Protein AF-A0A640LL19-F1 (afdb_monomer)

Foldseek 3Di:
DDVPVVVVVVVVVVVVVVVVVVVVVVVVVVVVVVVVVVPPQFAKEWEFEPDVVVPGHTDDIDTSDDPLVLLLQQLFQWEADPNWIWGFPDWDQDPVRYIYTYIYTDDDDDDPPDAAAPAAKEFEWEDDPRDIDTPDIDHDHDSVVCSVVSPDQWDFDDDPNWTFIWGFDGWYQYVVRNYIYTYTHTPRDTD

Radius of gyration: 26.85 Å; Cα contacts (8 Å, |Δi|>4): 324; chains: 1; bounding box: 47×77×70 Å

Nearest PDB structures (foldseek):
  2z8l-assembly1_A  TM=2.049E-01  e=8.936E-02  Staphylococcus aureus
  3r2t-assembly1_B-2  TM=2.721E-01  e=3.607E-01  Staphylococcus aureus subsp. aureus NCTC 8325
  6gn0-assembly1_G  TM=5.770E-01  e=3.844E+00  Pseudomonas aeruginosa
  6gnn-assembly1_C-2  TM=6.126E-01  e=4.340E+00  Pseudomonas aeruginosa PAO1
  1bml-assembly1_C  TM=1.762E-01  e=5.844E-02  Streptococcus dysgalactiae subsp. equisimilis

Mean predicted aligned error: 9.72 Å

Sequence (191 aa):
MDWDLTEKVLRNLAYIVAMVVGIINAKKALNDIKDRKEKKKEEDLEYRLNDETKKYPALWNYTNISNAEIIARMTCEYFIKDKNTYVVTATSVDPDGTAVIYIQKEEFANDPSDPIYSHIGFEVRELSETSSSIINSKDVWNYEEILPSLHSDIIYIQHDGMHMEFTLDSREIDEDRKCYIYYGNFTGESR

pLDDT: mean 90.98, std 10.25, range [48.5, 98.69]

Solvent-accessible surface area (backbone atoms only — not comparable to full-atom values): 10718 Å² total; per-residue (Å²): 131,70,62,66,64,52,51,54,52,51,53,52,50,52,53,52,52,52,51,54,52,51,52,51,53,51,51,48,54,53,47,55,53,48,52,55,63,71,59,58,71,60,40,41,39,33,38,21,39,74,36,76,93,68,68,40,48,74,77,47,76,43,71,72,40,53,72,56,51,53,53,51,57,72,62,25,45,30,40,32,49,93,92,42,38,25,37,50,78,47,72,50,68,48,100,92,62,35,34,37,38,28,29,42,85,50,92,72,90,78,68,88,82,61,81,72,45,93,56,40,24,40,36,34,27,38,65,54,101,86,51,71,45,81,77,44,74,48,77,40,91,54,52,77,82,44,41,67,62,66,75,38,64,60,48,70,46,83,51,98,90,36,33,34,35,31,37,58,74,49,30,30,37,32,60,79,29,34,26,37,38,43,32,24,44,73,74,81,48,72,102

Structure (mmCIF, N/CA/C/O backbone):
data_AF-A0A640LL19-F1
#
_entry.id   AF-A0A640LL19-F1
#
loop_
_atom_site.group_PDB
_atom_site.id
_atom_site.type_symbol
_atom_site.label_atom_id
_atom_site.label_alt_id
_atom_site.label_comp_id
_atom_site.label_asym_id
_atom_site.label_entity_id
_atom_site.label_seq_id
_atom_site.pdbx_PDB_ins_code
_atom_site.Cartn_x
_atom_site.Cartn_y
_atom_site.Cartn_z
_atom_site.occupancy
_atom_site.B_iso_or_equiv
_atom_site.auth_seq_id
_atom_site.auth_comp_id
_atom_site.auth_asym_id
_atom_site.auth_atom_id
_atom_site.pdbx_PDB_model_num
ATOM 1 N N . MET A 1 1 ? 31.875 -59.186 46.365 1.00 58.25 1 MET A N 1
ATOM 2 C CA . MET A 1 1 ? 30.932 -58.148 45.904 1.00 58.25 1 MET A CA 1
ATOM 3 C C . MET A 1 1 ? 31.103 -58.055 44.401 1.00 58.25 1 MET A C 1
ATOM 5 O O . MET A 1 1 ? 32.231 -57.852 43.969 1.00 58.25 1 MET A O 1
ATOM 9 N N . ASP A 1 2 ? 30.054 -58.349 43.636 1.00 68.19 2 ASP A N 1
ATOM 10 C CA . ASP A 1 2 ? 30.129 -58.445 42.175 1.00 68.19 2 ASP A CA 1
ATOM 11 C C . ASP A 1 2 ? 30.039 -57.047 41.544 1.00 68.19 2 ASP A C 1
ATOM 13 O O . ASP A 1 2 ? 28.970 -56.437 41.442 1.00 68.19 2 ASP A O 1
ATOM 17 N N . TRP A 1 3 ? 31.207 -56.498 41.216 1.00 65.94 3 TRP A N 1
ATOM 18 C CA . TRP A 1 3 ? 31.353 -55.152 40.667 1.00 65.94 3 TRP A CA 1
ATOM 19 C C . TRP A 1 3 ? 30.767 -55.022 39.251 1.00 65.94 3 TRP A C 1
ATOM 21 O O . TRP A 1 3 ? 30.285 -53.946 38.903 1.00 65.94 3 TRP A O 1
ATOM 31 N N . ASP A 1 4 ? 30.713 -56.112 38.476 1.00 79.00 4 ASP A N 1
ATOM 32 C CA . ASP A 1 4 ? 30.196 -56.121 37.097 1.00 79.00 4 ASP A CA 1
ATOM 33 C C . ASP A 1 4 ? 28.670 -55.924 37.056 1.00 79.00 4 ASP A C 1
ATOM 35 O O . ASP A 1 4 ? 28.143 -55.129 36.272 1.00 79.00 4 ASP A O 1
ATOM 39 N N . LEU A 1 5 ? 27.943 -56.574 37.971 1.00 77.56 5 LEU A N 1
ATOM 40 C CA . LEU A 1 5 ? 26.497 -56.385 38.104 1.00 77.56 5 LEU A CA 1
ATOM 41 C C . LEU A 1 5 ? 26.148 -54.943 38.504 1.00 77.56 5 LEU A C 1
ATOM 43 O O . LEU A 1 5 ? 25.196 -54.359 37.986 1.00 77.56 5 LEU A O 1
ATOM 47 N N . THR A 1 6 ? 26.950 -54.352 39.391 1.00 78.56 6 THR A N 1
ATOM 48 C CA . THR A 1 6 ? 26.754 -52.975 39.865 1.00 78.56 6 THR A CA 1
ATOM 49 C C . THR A 1 6 ? 26.997 -51.956 38.743 1.00 78.56 6 THR A C 1
ATOM 51 O O . THR A 1 6 ? 26.198 -51.035 38.563 1.00 78.56 6 THR A O 1
ATOM 54 N N . GLU A 1 7 ? 28.040 -52.141 37.928 1.00 84.06 7 GLU A N 1
ATOM 55 C CA . GLU A 1 7 ? 28.335 -51.264 36.787 1.00 84.06 7 GLU A CA 1
ATOM 56 C C . GLU A 1 7 ? 27.260 -51.353 35.689 1.00 84.06 7 GLU A C 1
ATOM 58 O O . GLU A 1 7 ? 26.832 -50.328 35.151 1.00 84.06 7 GLU A O 1
ATOM 63 N N . LYS A 1 8 ? 26.754 -52.558 35.393 1.00 82.25 8 LYS A N 1
ATOM 64 C CA . LYS A 1 8 ? 25.652 -52.765 34.434 1.00 82.25 8 LYS A CA 1
ATOM 65 C C . LYS A 1 8 ? 24.365 -52.063 34.866 1.00 82.25 8 LYS A C 1
ATOM 67 O O . LYS A 1 8 ? 23.710 -51.425 34.040 1.00 82.25 8 LYS A O 1
ATOM 72 N N . VAL A 1 9 ? 24.021 -52.134 36.153 1.00 84.12 9 VAL A N 1
ATOM 73 C CA . VAL A 1 9 ? 22.849 -51.438 36.710 1.00 84.12 9 VAL A CA 1
ATOM 74 C C . VAL A 1 9 ? 23.018 -49.920 36.611 1.00 84.12 9 VAL A C 1
ATOM 76 O O . VAL A 1 9 ? 22.098 -49.235 36.162 1.00 84.12 9 VAL A O 1
ATOM 79 N N . LEU A 1 10 ? 24.198 -49.388 36.945 1.00 86.19 10 LEU A N 1
ATOM 80 C CA . LEU A 1 10 ? 24.488 -47.954 36.842 1.00 86.19 10 LEU A CA 1
ATOM 81 C C . LEU A 1 10 ? 24.449 -47.446 35.393 1.00 86.19 10 LEU A C 1
ATOM 83 O O . LEU A 1 10 ? 23.884 -46.383 35.137 1.00 86.19 10 LEU A O 1
ATOM 87 N N . ARG A 1 11 ? 24.978 -48.213 34.430 1.00 84.75 11 ARG A N 1
ATOM 88 C CA . ARG A 1 11 ? 24.900 -47.879 32.997 1.00 84.75 11 ARG A CA 1
ATOM 89 C C . ARG A 1 11 ? 23.453 -47.840 32.509 1.00 84.75 11 ARG A C 1
ATOM 91 O O . ARG A 1 11 ? 23.067 -46.873 31.858 1.00 84.75 11 ARG A O 1
ATOM 98 N N . ASN A 1 12 ? 22.637 -48.833 32.862 1.00 86.94 12 ASN A N 1
ATOM 99 C CA . ASN A 1 12 ? 21.219 -48.850 32.490 1.00 86.94 12 ASN A CA 1
ATOM 100 C C . ASN A 1 12 ? 20.443 -47.678 33.102 1.00 86.94 12 ASN A C 1
ATOM 102 O O . ASN A 1 12 ? 19.641 -47.051 32.411 1.00 86.94 12 ASN A O 1
ATOM 106 N N . LEU A 1 13 ? 20.711 -47.337 34.366 1.00 86.88 13 LEU A N 1
ATOM 107 C CA . LEU A 1 13 ? 20.125 -46.157 35.003 1.00 86.88 13 LEU A CA 1
ATOM 108 C C . LEU A 1 13 ? 20.519 -44.870 34.268 1.00 86.88 13 LEU A C 1
ATOM 110 O O . LEU A 1 13 ? 19.647 -44.057 33.968 1.00 86.88 13 LEU A O 1
ATOM 114 N N . ALA A 1 14 ? 21.795 -44.706 33.905 1.00 87.56 14 ALA A N 1
ATOM 115 C CA . ALA A 1 14 ? 22.257 -43.549 33.138 1.00 87.56 14 ALA A CA 1
ATOM 116 C C . ALA A 1 14 ? 21.562 -43.435 31.766 1.00 87.56 14 ALA A C 1
ATOM 118 O O . ALA A 1 14 ? 21.154 -42.341 31.376 1.00 87.56 14 ALA A O 1
ATOM 119 N N . TYR A 1 15 ? 21.353 -44.556 31.065 1.00 89.62 15 TYR A N 1
ATOM 120 C CA . TYR A 1 15 ? 20.603 -44.586 29.803 1.00 89.62 15 TYR A CA 1
ATOM 121 C C . TYR A 1 15 ? 19.141 -44.158 29.968 1.00 89.62 15 TYR A C 1
ATOM 123 O O . TYR A 1 15 ? 18.633 -43.378 29.161 1.00 89.62 15 TYR A O 1
ATOM 131 N N . ILE A 1 16 ? 18.466 -44.633 31.019 1.00 89.69 16 ILE A N 1
ATOM 132 C CA . ILE A 1 16 ? 17.076 -44.255 31.311 1.00 89.69 16 ILE A CA 1
ATOM 133 C C . ILE A 1 16 ? 16.988 -42.752 31.596 1.00 89.69 16 ILE A C 1
ATOM 135 O O . ILE A 1 16 ? 16.134 -42.069 31.032 1.00 89.69 16 ILE A O 1
ATOM 139 N N . VAL A 1 17 ? 17.900 -42.219 32.415 1.00 90.94 17 VAL A N 1
ATOM 140 C CA . VAL A 1 17 ? 17.954 -40.783 32.728 1.00 90.94 17 VAL A CA 1
ATOM 141 C C . VAL A 1 17 ? 18.166 -39.951 31.460 1.00 90.94 17 VAL A C 1
ATOM 143 O O . VAL A 1 17 ? 17.437 -38.983 31.241 1.00 90.94 17 VAL A O 1
ATOM 146 N N . ALA A 1 18 ? 19.095 -40.348 30.587 1.00 88.81 18 ALA A N 1
ATOM 147 C CA . ALA A 1 18 ? 19.351 -39.648 29.329 1.00 88.81 18 ALA A CA 1
ATOM 148 C C . ALA A 1 18 ? 18.117 -39.624 28.407 1.00 88.81 18 ALA A C 1
ATOM 150 O O . ALA A 1 18 ? 17.798 -38.580 27.834 1.00 88.81 18 ALA A O 1
ATOM 151 N N . MET A 1 19 ? 17.375 -40.735 28.311 1.00 91.81 19 MET A N 1
ATOM 152 C CA . MET A 1 19 ? 16.122 -40.781 27.547 1.00 91.81 19 MET A CA 1
ATOM 153 C C . MET A 1 19 ? 15.053 -39.849 28.123 1.00 91.81 19 MET A C 1
ATOM 155 O O . MET A 1 19 ? 14.409 -39.118 27.370 1.00 91.81 19 MET A O 1
ATOM 159 N N . VAL A 1 20 ? 14.878 -39.831 29.447 1.00 92.19 20 VAL A N 1
ATOM 160 C CA . VAL A 1 20 ? 13.897 -38.954 30.105 1.00 92.19 20 VAL A CA 1
ATOM 161 C C . VAL A 1 20 ? 14.222 -37.482 29.843 1.00 92.19 20 VAL A C 1
ATOM 163 O O . VAL A 1 20 ? 13.327 -36.718 29.479 1.00 92.19 2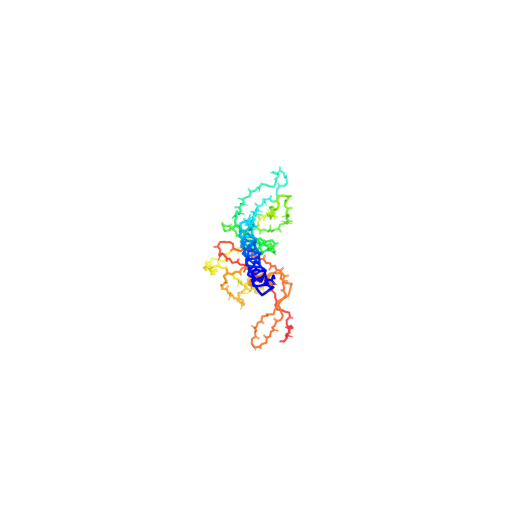0 VAL A O 1
ATOM 166 N N . VAL A 1 21 ? 15.495 -37.088 29.941 1.00 91.81 21 VAL A N 1
ATOM 167 C CA . VAL A 1 21 ? 15.943 -35.722 29.619 1.00 91.81 21 VAL A CA 1
ATOM 168 C C . VAL A 1 21 ? 15.667 -35.379 28.151 1.00 91.81 21 VAL A C 1
ATOM 170 O O . VAL A 1 21 ? 15.141 -34.304 27.862 1.00 91.81 21 VAL A O 1
ATOM 173 N N . GLY A 1 22 ? 15.947 -36.300 27.223 1.00 89.31 22 GLY A N 1
ATOM 174 C CA . GLY A 1 22 ? 15.647 -36.122 25.800 1.00 89.31 22 GLY A CA 1
ATOM 175 C C . GLY A 1 22 ? 14.158 -35.886 25.525 1.00 89.31 22 GLY A C 1
ATOM 176 O O . GLY A 1 22 ? 13.802 -34.962 24.793 1.00 89.31 22 GLY A O 1
ATOM 177 N N . ILE A 1 23 ? 13.279 -36.658 26.171 1.00 91.12 23 ILE A N 1
ATOM 178 C CA . ILE A 1 23 ? 11.820 -36.510 26.049 1.00 91.12 23 ILE A CA 1
ATOM 179 C C . ILE A 1 23 ? 11.348 -35.160 26.604 1.00 91.12 23 ILE A C 1
ATOM 181 O O . ILE A 1 23 ? 10.497 -34.514 25.992 1.00 91.12 23 ILE A O 1
ATOM 185 N N . ILE A 1 24 ? 11.892 -34.714 27.741 1.00 91.94 24 ILE A N 1
ATOM 186 C CA . ILE A 1 24 ? 11.550 -33.414 28.338 1.00 91.94 24 ILE A CA 1
ATOM 187 C C . ILE A 1 24 ? 11.951 -32.272 27.398 1.00 91.94 24 ILE A C 1
ATOM 189 O O . ILE A 1 24 ? 11.136 -31.388 27.131 1.00 91.94 24 ILE A O 1
ATOM 193 N N . ASN A 1 25 ? 13.164 -32.317 26.843 1.00 90.50 25 ASN A N 1
ATOM 194 C CA . ASN A 1 25 ? 13.646 -31.297 25.912 1.00 90.50 25 ASN A CA 1
ATOM 195 C C . ASN A 1 25 ? 12.809 -31.249 24.626 1.00 90.50 25 ASN A C 1
ATOM 197 O O . ASN A 1 25 ? 12.441 -30.166 24.176 1.00 90.50 25 ASN A O 1
ATOM 201 N N . ALA A 1 26 ? 12.443 -32.408 24.070 1.00 89.69 26 ALA A N 1
ATOM 202 C CA . ALA A 1 26 ? 11.581 -32.478 22.892 1.00 89.69 26 ALA A CA 1
ATOM 203 C C . ALA A 1 26 ? 10.171 -31.926 23.169 1.00 89.69 26 ALA A C 1
ATOM 205 O O . ALA A 1 26 ? 9.635 -31.169 22.360 1.00 89.69 26 ALA A O 1
ATOM 206 N N . LYS A 1 27 ? 9.582 -32.246 24.331 1.00 91.12 27 LYS A N 1
ATOM 207 C CA . LYS A 1 27 ? 8.289 -31.684 24.756 1.00 91.12 27 LYS A CA 1
ATOM 208 C C . LYS A 1 27 ? 8.350 -30.170 24.928 1.00 91.12 27 LYS A C 1
ATOM 210 O O . LYS A 1 27 ? 7.429 -29.486 24.496 1.00 91.12 27 LYS A O 1
ATOM 215 N N . LYS A 1 28 ? 9.431 -29.650 25.515 1.00 89.69 28 LYS A N 1
ATOM 216 C CA . LYS A 1 28 ? 9.644 -28.207 25.651 1.00 89.69 28 LYS A CA 1
ATOM 217 C C . LYS A 1 28 ? 9.715 -27.529 24.282 1.00 89.69 28 LYS A C 1
ATOM 219 O O . LYS A 1 28 ? 8.972 -26.588 24.054 1.00 89.69 28 LYS A O 1
ATOM 224 N N . ALA A 1 29 ? 10.507 -28.060 23.350 1.00 88.69 29 ALA A N 1
ATOM 225 C CA . ALA A 1 29 ? 10.602 -27.514 21.996 1.00 88.69 29 ALA A CA 1
ATOM 226 C C . ALA A 1 29 ? 9.256 -27.543 21.246 1.00 88.69 29 ALA A C 1
ATOM 228 O O . ALA A 1 29 ? 8.909 -26.586 20.561 1.00 88.69 29 ALA A O 1
ATOM 229 N N . LEU A 1 30 ? 8.472 -28.616 21.395 1.00 83.25 30 LEU A N 1
ATOM 230 C CA . LEU A 1 30 ? 7.127 -28.714 20.817 1.00 83.25 30 LEU A CA 1
ATOM 231 C C . LEU A 1 30 ? 6.160 -27.682 21.406 1.00 83.25 30 LEU A C 1
ATOM 233 O O . LEU A 1 30 ? 5.381 -27.096 20.656 1.00 83.25 30 LEU A O 1
ATOM 237 N N . ASN A 1 31 ? 6.217 -27.450 22.718 1.00 79.94 31 ASN A N 1
ATOM 238 C CA . ASN A 1 31 ? 5.424 -26.411 23.369 1.00 79.94 31 ASN A CA 1
ATOM 239 C C . ASN A 1 31 ? 5.876 -25.016 22.930 1.00 79.94 31 ASN A C 1
ATOM 241 O O . ASN A 1 31 ? 5.032 -24.227 22.542 1.00 79.94 31 ASN A O 1
ATOM 245 N N . ASP A 1 32 ? 7.181 -24.748 22.849 1.00 77.19 32 ASP A N 1
ATOM 246 C CA . ASP A 1 32 ? 7.705 -23.469 22.354 1.00 77.19 32 ASP A CA 1
ATOM 247 C C . ASP A 1 32 ? 7.269 -23.202 20.896 1.00 77.19 32 ASP A C 1
ATOM 249 O O . ASP A 1 32 ? 6.990 -22.064 20.521 1.00 77.19 32 ASP A O 1
ATOM 253 N N . ILE A 1 33 ? 7.178 -24.241 20.055 1.00 78.44 33 ILE A N 1
ATOM 254 C CA . ILE A 1 33 ? 6.657 -24.138 18.680 1.00 78.44 33 ILE A CA 1
ATOM 255 C C . ILE A 1 33 ? 5.146 -23.873 18.672 1.00 78.44 33 ILE A C 1
ATOM 257 O O . ILE A 1 33 ? 4.681 -23.081 17.851 1.00 78.44 33 ILE A O 1
ATOM 261 N N . LYS A 1 34 ? 4.374 -24.522 19.553 1.00 68.06 34 LYS A N 1
ATOM 262 C CA . LYS A 1 34 ? 2.931 -24.271 19.697 1.00 68.06 34 LYS A CA 1
ATOM 263 C C . LYS A 1 34 ? 2.661 -22.862 20.208 1.00 68.06 34 LYS A C 1
ATOM 265 O O . LYS A 1 34 ? 1.913 -22.146 19.559 1.00 68.06 34 LYS A O 1
ATOM 270 N N . ASP A 1 35 ? 3.361 -22.431 21.251 1.00 63.66 35 ASP A N 1
ATOM 271 C CA . ASP A 1 35 ? 3.274 -21.083 21.807 1.00 63.66 35 ASP A CA 1
ATOM 272 C C . ASP A 1 35 ? 3.648 -20.025 20.765 1.00 63.66 35 ASP A C 1
ATOM 274 O O . ASP A 1 35 ? 3.011 -18.983 20.703 1.00 63.66 35 ASP A O 1
ATOM 278 N N . ARG A 1 36 ? 4.640 -20.277 19.895 1.00 60.66 36 ARG A 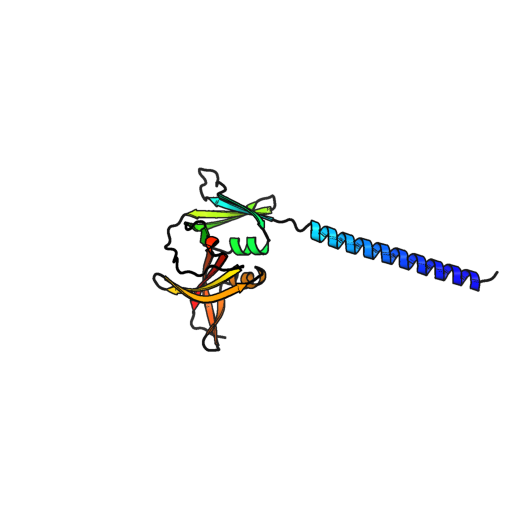N 1
ATOM 279 C CA . ARG A 1 36 ? 4.963 -19.378 18.768 1.00 60.66 36 ARG A CA 1
ATOM 280 C C . ARG A 1 36 ? 3.876 -19.334 17.696 1.00 60.66 36 ARG A C 1
ATOM 282 O O . ARG A 1 36 ? 3.701 -18.291 17.077 1.00 60.66 36 ARG A O 1
ATOM 289 N N . LYS A 1 37 ? 3.177 -20.445 17.448 1.00 57.38 37 LYS A N 1
ATOM 290 C CA . LYS A 1 37 ? 2.051 -20.489 16.502 1.00 57.38 37 LYS A CA 1
ATOM 291 C C . LYS A 1 37 ? 0.796 -19.830 17.078 1.00 57.38 37 LYS A C 1
ATOM 293 O O . LYS A 1 37 ? 0.112 -19.140 16.338 1.00 57.38 37 LYS A O 1
ATOM 298 N N . GLU A 1 38 ? 0.535 -19.994 18.373 1.00 55.41 38 GLU A N 1
ATOM 299 C CA . GLU A 1 38 ? -0.580 -19.355 19.088 1.00 55.41 38 GLU A CA 1
ATOM 300 C C . GLU A 1 38 ? -0.312 -17.868 19.392 1.00 55.41 38 GLU A C 1
ATOM 302 O O . GLU A 1 38 ? -1.247 -17.078 19.436 1.00 55.41 38 GLU A O 1
ATOM 307 N N . LYS A 1 39 ? 0.956 -17.447 19.524 1.00 48.50 39 LYS A N 1
ATOM 308 C CA . LYS A 1 39 ? 1.376 -16.034 19.639 1.00 48.50 39 LYS A CA 1
ATOM 309 C C . LYS A 1 39 ? 1.601 -15.325 18.308 1.00 48.50 39 LYS A C 1
ATOM 311 O O . LYS A 1 39 ? 2.175 -14.234 18.307 1.00 48.50 39 LYS A O 1
ATOM 316 N N . LYS A 1 40 ? 1.161 -15.876 17.175 1.00 48.97 40 LYS A N 1
ATOM 317 C CA . LYS A 1 40 ? 0.997 -15.038 15.986 1.00 48.97 40 LYS A CA 1
ATOM 318 C C . LYS A 1 40 ? -0.209 -14.140 16.275 1.00 48.97 40 LYS A C 1
ATOM 320 O O . LYS A 1 40 ? -1.331 -14.484 15.935 1.00 48.97 40 LYS A O 1
ATOM 325 N N . LYS A 1 41 ? 0.027 -13.073 17.049 1.00 51.44 41 LYS A N 1
ATOM 326 C CA . LYS A 1 41 ? -0.944 -12.019 17.307 1.00 51.44 41 LYS A CA 1
ATOM 327 C C . LYS A 1 41 ? -1.204 -11.418 15.937 1.00 51.44 41 LYS A C 1
ATOM 329 O O . LYS A 1 41 ? -0.342 -10.779 15.349 1.00 51.44 41 LYS A O 1
ATOM 334 N N . GLU A 1 42 ? -2.315 -11.842 15.375 1.00 61.09 42 GLU A N 1
ATOM 335 C CA . GLU A 1 42 ? -2.951 -11.210 14.244 1.00 61.09 42 GLU A CA 1
ATOM 336 C C . GLU A 1 42 ? -3.141 -9.736 14.626 1.00 61.09 42 GLU A C 1
ATOM 338 O O . GLU A 1 42 ? -3.643 -9.434 15.710 1.00 61.09 42 GLU A O 1
ATOM 343 N N . GLU A 1 43 ? -2.548 -8.853 13.826 1.00 77.50 43 GLU A N 1
ATOM 344 C CA . GLU A 1 43 ? -2.461 -7.422 14.117 1.00 77.50 43 GLU A CA 1
ATOM 345 C C . GLU A 1 43 ? -3.696 -6.723 13.545 1.00 77.50 43 GLU A C 1
ATOM 347 O O . GLU A 1 43 ? -4.362 -7.262 12.654 1.00 77.50 43 GLU A O 1
ATOM 352 N N . ASP A 1 44 ? -3.974 -5.521 14.040 1.00 92.81 44 ASP A N 1
ATOM 353 C CA . ASP A 1 44 ? -5.103 -4.709 13.599 1.00 92.81 44 ASP A CA 1
ATOM 354 C C . ASP A 1 44 ? -4.604 -3.486 12.816 1.00 92.81 44 ASP A C 1
ATOM 356 O O . ASP A 1 44 ? -3.588 -2.869 13.160 1.00 92.81 44 ASP A O 1
ATOM 360 N N . LEU A 1 45 ? -5.335 -3.128 11.760 1.00 97.50 45 LEU A N 1
ATOM 361 C CA . LEU A 1 45 ? -5.105 -1.930 10.955 1.00 97.50 45 LEU A CA 1
ATOM 362 C C . LEU A 1 45 ? -6.385 -1.105 10.848 1.00 97.50 45 LEU A C 1
ATOM 364 O O . LEU A 1 45 ? -7.442 -1.620 10.483 1.00 97.50 45 LEU A O 1
ATOM 368 N N . GLU A 1 46 ? -6.273 0.200 11.066 1.00 98.06 46 GLU A N 1
ATOM 369 C CA . GLU A 1 46 ? -7.367 1.146 10.883 1.00 98.06 46 GLU A CA 1
ATOM 370 C C . GLU A 1 46 ? -7.035 2.217 9.854 1.00 98.06 46 GLU A C 1
ATOM 372 O O . GLU A 1 46 ? -5.967 2.823 9.878 1.00 98.06 46 GLU A O 1
ATOM 377 N N . TYR A 1 47 ? -8.005 2.523 9.001 1.00 98.44 47 TYR A N 1
ATOM 378 C CA . TYR A 1 47 ? -8.004 3.740 8.203 1.00 98.44 47 TYR A CA 1
ATOM 379 C C . TYR A 1 47 ? -8.923 4.760 8.871 1.00 98.44 47 TYR A C 1
ATOM 381 O O . TYR A 1 47 ? -10.118 4.503 9.061 1.00 98.44 47 TYR A O 1
ATOM 389 N N . ARG A 1 48 ? -8.381 5.926 9.225 1.00 98.44 48 ARG A N 1
ATOM 390 C CA . ARG A 1 48 ? -9.114 7.020 9.877 1.00 98.44 48 ARG A CA 1
ATOM 391 C C . ARG A 1 48 ? -9.147 8.242 8.969 1.00 98.44 48 ARG A C 1
ATOM 393 O O . ARG A 1 48 ? -8.154 8.583 8.332 1.00 98.44 48 ARG A O 1
ATOM 400 N N . LEU A 1 49 ? -10.282 8.933 8.919 1.00 98.12 49 LEU A N 1
ATOM 401 C CA . LEU A 1 49 ? -10.363 10.209 8.211 1.00 98.12 49 LEU A CA 1
ATOM 402 C C . LEU A 1 49 ? -9.505 11.248 8.942 1.00 98.12 49 LEU A C 1
ATOM 404 O O . LEU A 1 49 ? -9.623 11.395 10.159 1.00 98.12 49 LEU A O 1
ATOM 408 N N . ASN A 1 50 ? -8.698 12.010 8.210 1.00 97.38 50 ASN A N 1
ATOM 409 C CA . ASN A 1 50 ? -7.927 13.125 8.747 1.00 97.38 50 ASN A CA 1
ATOM 410 C C . ASN A 1 50 ? -8.832 14.344 9.020 1.00 97.38 50 ASN A C 1
ATOM 412 O O . ASN A 1 50 ? -8.812 15.341 8.304 1.00 97.38 50 ASN A O 1
ATOM 416 N N . ASP A 1 51 ? -9.688 14.229 10.037 1.00 96.81 51 ASP A N 1
ATOM 417 C CA . ASP A 1 51 ? -10.617 15.269 10.487 1.00 96.81 51 ASP A CA 1
ATOM 418 C C . ASP A 1 51 ? -10.475 15.445 12.006 1.00 96.81 51 ASP A C 1
ATOM 420 O O . ASP A 1 51 ? -11.142 14.774 12.804 1.00 96.81 51 ASP A O 1
ATOM 424 N N . GLU A 1 52 ? -9.585 16.356 12.411 1.00 94.75 52 GLU A N 1
ATOM 425 C CA . GLU A 1 52 ? -9.322 16.662 13.823 1.00 94.75 52 GLU A CA 1
ATOM 426 C C . GLU A 1 52 ? -10.597 17.128 14.547 1.00 94.75 52 GLU A C 1
ATOM 428 O O . GLU A 1 52 ? -10.838 16.761 15.700 1.00 94.75 52 GLU A O 1
ATOM 433 N N . THR A 1 53 ? -11.482 17.857 13.855 1.00 96.81 53 THR A N 1
ATOM 434 C CA . THR A 1 53 ? -12.725 18.386 14.443 1.00 96.81 53 THR A CA 1
ATOM 435 C C . THR A 1 53 ? -13.697 17.280 14.850 1.00 96.81 53 THR A C 1
ATOM 437 O O . THR A 1 53 ? -14.450 17.429 15.815 1.00 96.81 53 THR A O 1
ATOM 440 N N . LYS A 1 54 ? -13.643 16.139 14.153 1.00 95.69 54 LYS A N 1
ATOM 441 C CA . LYS A 1 54 ? -14.439 14.939 14.438 1.00 95.69 54 LYS A CA 1
ATOM 442 C C . LYS A 1 54 ? -13.648 13.844 15.145 1.00 95.69 54 LYS A C 1
ATOM 444 O O . LYS A 1 54 ? -14.156 12.732 15.271 1.00 95.69 54 LYS A O 1
ATOM 449 N N . LYS A 1 55 ? -12.454 14.164 15.654 1.00 96.00 55 LYS A N 1
ATOM 450 C CA . LYS A 1 55 ? -11.570 13.234 16.372 1.00 96.00 55 LYS A CA 1
ATOM 451 C C . LYS A 1 55 ? -11.162 12.024 15.529 1.00 96.00 55 LYS A C 1
ATOM 453 O O . LYS A 1 55 ? -11.176 10.905 16.033 1.00 96.00 55 LYS A O 1
ATOM 458 N N . TYR A 1 56 ? -10.803 12.261 14.270 1.00 96.62 56 TYR A N 1
ATOM 459 C CA . TYR A 1 56 ? -10.254 11.249 13.365 1.00 96.62 56 TYR A CA 1
ATOM 460 C C . TYR A 1 56 ? -11.130 9.986 13.264 1.00 96.62 56 TYR A C 1
ATOM 462 O O . TYR A 1 56 ? -10.719 8.911 13.706 1.00 96.62 56 TYR A O 1
ATOM 470 N N . PRO A 1 57 ? -12.367 10.090 12.745 1.00 97.38 57 PRO A N 1
ATOM 471 C CA . PRO A 1 57 ? -13.291 8.964 12.750 1.00 97.38 57 PRO A CA 1
ATOM 472 C C . PRO A 1 57 ? -12.732 7.786 11.942 1.00 97.38 57 PRO A C 1
ATOM 474 O O . PRO A 1 57 ? -12.276 7.961 10.809 1.00 97.38 57 PRO A O 1
ATOM 477 N N . ALA A 1 58 ? -12.796 6.585 12.521 1.00 96.56 58 ALA A N 1
ATOM 478 C CA . ALA A 1 58 ? -12.453 5.350 11.827 1.00 96.56 58 ALA A CA 1
ATOM 479 C C . ALA A 1 58 ? -13.442 5.085 10.687 1.00 96.56 58 ALA A C 1
ATOM 481 O O . ALA A 1 58 ? -14.659 5.147 10.875 1.00 96.56 58 ALA A O 1
ATOM 482 N N . LEU A 1 59 ? -12.899 4.812 9.505 1.00 97.19 59 LEU A N 1
ATOM 483 C CA . LEU A 1 59 ? -13.655 4.490 8.298 1.00 97.19 59 LEU A CA 1
ATOM 484 C C . LEU A 1 59 ? -13.660 2.984 8.057 1.00 97.19 59 LEU A C 1
ATOM 486 O O . LEU A 1 59 ? -14.715 2.399 7.820 1.00 97.19 59 LEU A O 1
ATOM 490 N N . TRP A 1 60 ? -12.486 2.359 8.168 1.00 97.62 60 TRP A N 1
ATOM 491 C CA . TRP A 1 60 ? -12.311 0.925 7.967 1.00 97.62 60 TRP A CA 1
ATOM 492 C C . TRP A 1 60 ? -11.371 0.344 9.013 1.00 97.62 60 TRP A C 1
ATOM 494 O O . TRP A 1 60 ? -10.393 0.980 9.402 1.00 97.62 60 TRP A O 1
ATOM 504 N N . ASN A 1 61 ? -11.679 -0.876 9.437 1.00 95.88 61 ASN A N 1
ATOM 505 C CA . ASN A 1 61 ? -10.886 -1.664 10.365 1.00 95.88 61 ASN A CA 1
ATOM 506 C C . ASN A 1 61 ? -10.661 -3.046 9.733 1.00 95.88 61 ASN A C 1
ATOM 508 O O . ASN A 1 61 ? -11.599 -3.651 9.204 1.00 95.88 61 ASN A O 1
ATOM 512 N N . TYR A 1 62 ? -9.411 -3.496 9.754 1.00 96.06 62 TYR A N 1
ATOM 513 C CA . TYR A 1 62 ? -8.967 -4.783 9.245 1.00 96.06 62 TYR A CA 1
ATOM 514 C C . TYR A 1 62 ? -8.370 -5.549 10.416 1.00 96.06 62 TYR A C 1
ATOM 516 O O . TYR A 1 62 ? -7.308 -5.185 10.921 1.00 96.06 62 TYR A O 1
ATOM 524 N N . THR A 1 63 ? -9.062 -6.604 10.830 1.00 92.19 63 THR A N 1
ATOM 525 C CA . THR A 1 63 ? -8.557 -7.559 11.813 1.00 92.19 63 THR A CA 1
ATOM 526 C C . THR A 1 63 ? -7.912 -8.738 11.101 1.00 92.19 63 THR A C 1
ATOM 528 O O . THR A 1 63 ? -8.238 -9.047 9.951 1.00 92.19 63 THR A O 1
ATOM 531 N N . ASN A 1 64 ? -7.011 -9.429 11.793 1.00 87.69 64 ASN A N 1
ATOM 532 C CA . ASN A 1 64 ? -6.360 -10.636 11.282 1.00 87.69 64 ASN A CA 1
ATOM 533 C C . ASN A 1 64 ? -5.533 -10.408 10.013 1.00 87.69 64 ASN A C 1
ATOM 535 O O . ASN A 1 64 ? -5.395 -11.293 9.165 1.00 87.69 64 ASN A O 1
ATOM 539 N N . ILE A 1 65 ? -4.951 -9.216 9.910 1.00 93.38 65 ILE A N 1
ATOM 540 C CA . ILE A 1 65 ? -4.093 -8.817 8.805 1.00 93.38 65 ILE A CA 1
ATOM 541 C C . ILE A 1 65 ? -2.631 -9.164 9.120 1.00 93.38 65 ILE A C 1
ATOM 543 O O . ILE A 1 65 ? -2.186 -9.175 10.272 1.00 93.38 65 ILE A O 1
ATOM 547 N N . SER A 1 66 ? -1.859 -9.507 8.088 1.00 93.88 66 SER A N 1
ATOM 548 C CA . SER A 1 66 ? -0.442 -9.817 8.277 1.00 93.88 66 SER A CA 1
ATOM 549 C C . SER A 1 66 ? 0.381 -8.540 8.476 1.00 93.88 66 SER A C 1
ATOM 551 O O . SER A 1 66 ? 0.123 -7.524 7.836 1.00 93.88 66 SER A O 1
ATOM 553 N N . ASN A 1 67 ? 1.441 -8.609 9.288 1.00 94.69 67 ASN A N 1
ATOM 554 C CA . ASN A 1 67 ? 2.391 -7.496 9.429 1.00 94.69 67 ASN A CA 1
ATOM 555 C C . ASN A 1 67 ? 2.980 -7.044 8.082 1.00 94.69 67 ASN A C 1
ATOM 557 O O . ASN A 1 67 ? 3.201 -5.857 7.866 1.00 94.69 67 ASN A O 1
ATOM 561 N N . ALA A 1 68 ? 3.209 -7.981 7.161 1.00 96.31 68 ALA A N 1
ATOM 562 C CA . ALA A 1 68 ? 3.720 -7.670 5.833 1.00 96.31 68 ALA A CA 1
ATOM 563 C C . ALA A 1 68 ? 2.720 -6.833 5.013 1.00 96.31 68 ALA A C 1
ATOM 565 O O . ALA A 1 68 ? 3.116 -5.882 4.344 1.00 96.31 68 ALA A O 1
ATOM 566 N N . GLU A 1 69 ? 1.423 -7.129 5.117 1.00 97.25 69 GLU A N 1
ATOM 567 C CA . GLU A 1 69 ? 0.372 -6.334 4.479 1.00 97.25 69 GLU A CA 1
ATOM 568 C C . GLU A 1 69 ? 0.219 -4.951 5.121 1.00 97.25 69 GLU A C 1
ATOM 570 O O . GLU A 1 69 ? 0.119 -3.960 4.400 1.00 97.25 69 GLU A O 1
ATOM 575 N N . ILE A 1 70 ? 0.248 -4.866 6.459 1.00 97.69 70 ILE A N 1
ATOM 576 C CA . ILE A 1 70 ? 0.224 -3.585 7.183 1.00 97.69 70 ILE A CA 1
ATOM 577 C C . ILE A 1 70 ? 1.340 -2.679 6.667 1.00 97.69 70 ILE A C 1
ATOM 579 O O . ILE A 1 70 ? 1.086 -1.546 6.265 1.00 97.69 70 ILE A O 1
ATOM 583 N N . ILE A 1 71 ? 2.568 -3.196 6.631 1.00 97.44 71 ILE A N 1
ATOM 584 C CA . ILE A 1 71 ? 3.740 -2.449 6.178 1.00 97.44 71 ILE A CA 1
ATOM 585 C C . ILE A 1 71 ? 3.586 -2.029 4.707 1.00 97.44 71 ILE A C 1
ATOM 587 O O . ILE A 1 71 ? 3.859 -0.875 4.372 1.00 97.44 71 ILE A O 1
ATOM 591 N N . ALA A 1 72 ? 3.096 -2.920 3.836 1.00 98.25 72 ALA A N 1
ATOM 592 C CA . ALA A 1 72 ? 2.852 -2.593 2.432 1.00 98.25 72 ALA A CA 1
ATOM 593 C C . ALA A 1 72 ? 1.848 -1.437 2.288 1.00 98.25 72 ALA A C 1
ATOM 595 O O . ALA A 1 72 ? 2.088 -0.501 1.528 1.00 98.25 72 ALA A O 1
ATOM 596 N N . ARG A 1 73 ? 0.757 -1.458 3.064 1.00 98.31 73 ARG A N 1
ATOM 597 C CA . ARG A 1 73 ? -0.263 -0.396 3.076 1.00 98.31 73 ARG A CA 1
ATOM 598 C C . ARG A 1 73 ? 0.271 0.920 3.636 1.00 98.31 73 ARG A C 1
ATOM 600 O O . ARG A 1 73 ? 0.015 1.961 3.047 1.00 98.31 73 ARG A O 1
ATOM 607 N N . MET A 1 74 ? 1.042 0.883 4.724 1.00 98.19 74 MET A N 1
ATOM 608 C CA . MET A 1 74 ? 1.663 2.076 5.322 1.00 98.19 74 MET A CA 1
ATOM 609 C C . MET A 1 74 ? 2.710 2.733 4.414 1.00 98.19 74 MET A C 1
ATOM 611 O O . MET A 1 74 ? 3.033 3.900 4.610 1.00 98.19 74 MET A O 1
ATOM 615 N N . THR A 1 75 ? 3.250 1.991 3.446 1.00 97.69 75 THR A N 1
ATOM 616 C CA . THR A 1 75 ? 4.222 2.507 2.471 1.00 97.69 75 THR A CA 1
ATOM 617 C C . THR A 1 75 ? 3.552 3.266 1.325 1.00 97.69 75 THR A C 1
ATOM 619 O O . THR A 1 75 ? 4.237 3.968 0.594 1.00 97.69 75 THR A O 1
ATOM 622 N N . CYS A 1 76 ? 2.236 3.126 1.147 1.00 98.50 76 CYS A N 1
ATOM 623 C CA . CYS A 1 76 ? 1.521 3.751 0.040 1.00 98.50 76 CYS A CA 1
ATOM 624 C C . CYS A 1 76 ? 1.102 5.186 0.364 1.00 98.50 76 CYS A C 1
ATOM 626 O O . CYS A 1 76 ? 0.568 5.459 1.437 1.00 98.50 76 CYS A O 1
ATOM 628 N N . GLU A 1 77 ? 1.291 6.090 -0.593 1.00 98.19 77 GLU A N 1
ATOM 629 C CA . GLU A 1 77 ? 0.842 7.479 -0.526 1.00 98.19 77 GLU A CA 1
ATOM 630 C C . GLU A 1 77 ? -0.631 7.625 -0.939 1.00 98.19 77 GLU A C 1
ATOM 632 O O . GLU A 1 77 ? -1.310 8.541 -0.472 1.00 98.19 77 GLU A O 1
ATOM 637 N N . TYR A 1 78 ? -1.149 6.699 -1.751 1.00 97.75 78 TYR A N 1
ATOM 638 C CA . TYR A 1 78 ? -2.546 6.672 -2.184 1.00 97.75 78 TYR A CA 1
ATOM 639 C C . TYR A 1 78 ? -3.259 5.368 -1.820 1.00 97.75 78 TYR A C 1
ATOM 641 O O . TYR A 1 78 ? -2.670 4.286 -1.747 1.00 97.75 78 TYR A O 1
ATOM 649 N N . PHE A 1 79 ? -4.564 5.482 -1.599 1.00 97.69 79 PHE A N 1
ATOM 650 C CA . PHE A 1 79 ? -5.460 4.378 -1.289 1.00 97.69 79 PHE A CA 1
ATOM 651 C C . PHE A 1 79 ? -6.760 4.528 -2.074 1.00 97.69 79 PHE A C 1
ATOM 653 O O . PHE A 1 79 ? -7.422 5.562 -1.976 1.00 97.69 79 PHE A O 1
ATOM 660 N N . ILE A 1 80 ? -7.144 3.493 -2.820 1.00 96.38 80 ILE A N 1
ATOM 661 C CA . ILE A 1 80 ? -8.420 3.436 -3.535 1.00 96.38 80 ILE A CA 1
ATOM 662 C C . ILE A 1 80 ? -9.309 2.379 -2.896 1.00 96.38 80 ILE A C 1
ATOM 664 O O . ILE A 1 80 ? -8.896 1.235 -2.687 1.00 96.38 80 ILE A O 1
ATOM 668 N N . LYS A 1 81 ? -10.548 2.780 -2.605 1.00 95.69 81 LYS A N 1
ATOM 669 C CA . LYS A 1 81 ? -11.605 1.896 -2.118 1.00 95.69 81 LYS A CA 1
ATOM 670 C C . LYS A 1 81 ? -12.982 2.419 -2.490 1.00 95.69 81 LYS A C 1
ATOM 672 O O . LYS A 1 81 ? -13.260 3.617 -2.374 1.00 95.69 81 LYS A O 1
ATOM 677 N N . ASP A 1 82 ? -13.866 1.517 -2.905 1.00 93.38 82 ASP A N 1
ATOM 678 C CA . ASP A 1 82 ? -15.228 1.833 -3.335 1.00 93.38 82 ASP A CA 1
ATOM 679 C C . ASP A 1 82 ? -15.247 2.943 -4.408 1.00 93.38 82 ASP A C 1
ATOM 681 O O . ASP A 1 82 ? -16.112 3.825 -4.404 1.00 93.38 82 ASP A O 1
ATOM 685 N N . LYS A 1 83 ? -14.267 2.919 -5.323 1.00 91.31 83 LYS A N 1
ATOM 686 C CA . LYS A 1 83 ? -14.007 3.901 -6.390 1.00 91.31 83 LYS A CA 1
ATOM 687 C C . LYS A 1 83 ? -13.649 5.308 -5.914 1.00 91.31 83 LYS A C 1
ATOM 689 O O . LYS A 1 83 ? -13.639 6.233 -6.724 1.00 91.31 83 LYS A O 1
ATOM 694 N N . ASN A 1 84 ? -13.397 5.492 -4.623 1.00 93.12 84 ASN A N 1
ATOM 695 C CA . ASN A 1 84 ? -12.922 6.753 -4.074 1.00 93.12 84 ASN A CA 1
ATOM 696 C C . ASN A 1 84 ? -11.415 6.675 -3.879 1.00 93.12 84 ASN A C 1
ATOM 698 O O . ASN A 1 84 ? -10.913 5.679 -3.361 1.00 93.12 84 ASN A O 1
ATOM 702 N N . THR A 1 85 ? -10.729 7.752 -4.240 1.00 95.44 85 THR A N 1
ATOM 703 C CA . THR A 1 85 ? -9.296 7.890 -4.013 1.00 95.44 85 THR A CA 1
ATOM 704 C C . THR A 1 85 ? -9.052 8.709 -2.756 1.00 95.44 85 THR A C 1
ATOM 706 O O . THR A 1 85 ? -9.761 9.674 -2.447 1.00 95.44 85 THR A O 1
ATOM 709 N N . TYR A 1 86 ? -8.042 8.302 -2.007 1.00 97.44 86 TYR A N 1
ATOM 710 C CA . TYR A 1 86 ? -7.614 8.954 -0.791 1.00 97.44 86 TYR A CA 1
ATOM 711 C C . TYR A 1 86 ? -6.103 9.127 -0.811 1.00 97.44 86 TYR A C 1
ATOM 713 O O . TYR A 1 86 ? -5.379 8.221 -1.216 1.00 97.44 86 TYR A O 1
ATOM 721 N N . VAL A 1 87 ? -5.636 10.271 -0.324 1.00 98.00 87 VAL A N 1
ATOM 722 C CA . VAL A 1 87 ? -4.224 10.494 -0.019 1.00 98.00 87 VAL A CA 1
ATOM 723 C C . VAL A 1 87 ? -3.962 10.128 1.438 1.00 98.00 87 VAL A C 1
ATOM 725 O O . VAL A 1 87 ? -4.742 10.481 2.331 1.00 98.00 87 VAL A O 1
ATOM 728 N N . VAL A 1 88 ? -2.871 9.415 1.688 1.00 98.44 88 VAL A N 1
ATOM 729 C CA . VAL A 1 88 ? -2.375 9.125 3.031 1.00 98.44 88 VAL A CA 1
ATOM 730 C C . VAL A 1 88 ? -1.677 10.369 3.567 1.00 98.44 88 VAL A C 1
ATOM 732 O O . VAL A 1 88 ? -0.692 10.847 3.015 1.00 98.44 88 VAL A O 1
ATOM 735 N N . THR A 1 89 ? -2.196 10.913 4.664 1.00 98.31 89 THR A N 1
ATOM 736 C CA . THR A 1 89 ? -1.670 12.138 5.281 1.00 98.31 89 THR A CA 1
ATOM 737 C C . THR A 1 89 ? -0.708 11.846 6.426 1.00 98.31 89 THR A C 1
ATOM 739 O O . THR A 1 89 ? 0.143 12.674 6.741 1.00 98.31 89 THR A O 1
ATOM 742 N N . ALA A 1 90 ? -0.869 10.700 7.091 1.00 98.19 90 ALA A N 1
ATOM 743 C CA . ALA A 1 90 ? 0.006 10.248 8.166 1.00 98.19 90 ALA A CA 1
ATOM 744 C C . ALA A 1 90 ? -0.198 8.756 8.452 1.00 98.19 90 ALA A C 1
ATOM 746 O O . ALA A 1 90 ? -1.255 8.194 8.171 1.00 98.19 90 ALA A O 1
ATOM 747 N N . THR A 1 91 ? 0.779 8.145 9.117 1.00 98.31 91 THR A N 1
ATOM 748 C CA . THR A 1 91 ? 0.669 6.793 9.677 1.00 98.31 91 THR A CA 1
ATOM 749 C C . THR A 1 91 ? 1.120 6.790 11.137 1.00 98.31 91 THR A C 1
ATOM 751 O O . THR A 1 91 ? 2.088 7.474 11.475 1.00 98.31 91 THR A O 1
ATOM 754 N N . SER A 1 92 ? 0.477 6.008 12.001 1.00 97.69 92 SER A N 1
ATOM 755 C CA . SER A 1 92 ? 0.895 5.805 13.394 1.00 97.69 92 SER A CA 1
ATOM 756 C C . SER A 1 92 ? 0.728 4.353 13.838 1.00 97.69 92 SER A C 1
ATOM 758 O O . SER A 1 92 ? 0.100 3.549 13.157 1.00 97.69 92 SER A O 1
ATOM 760 N N . VAL A 1 93 ? 1.295 4.028 14.998 1.00 96.75 93 VAL A N 1
ATOM 761 C CA . VAL A 1 93 ? 1.031 2.782 15.726 1.00 96.75 93 VAL A CA 1
ATOM 762 C C . VAL A 1 93 ? 0.537 3.182 17.112 1.00 96.75 93 VAL A C 1
ATOM 764 O O . VAL A 1 93 ? 1.250 3.879 17.841 1.00 96.75 93 VAL A O 1
ATOM 767 N N . ASP A 1 94 ? -0.691 2.798 17.449 1.00 93.62 94 ASP A N 1
ATOM 768 C CA . ASP A 1 94 ? -1.309 3.086 18.743 1.00 93.62 94 ASP A CA 1
ATOM 769 C C . ASP A 1 94 ? -0.654 2.229 19.857 1.00 93.62 94 ASP A C 1
ATOM 771 O O . ASP A 1 94 ? -0.018 1.208 19.577 1.00 93.62 94 ASP A O 1
ATOM 775 N N . PRO A 1 95 ? -0.767 2.608 21.148 1.00 91.94 95 PRO A N 1
ATOM 776 C CA . PRO A 1 95 ? -0.087 1.905 22.246 1.00 91.94 95 PRO A CA 1
ATOM 777 C C . PRO A 1 95 ? -0.431 0.415 22.407 1.00 91.94 95 PRO A C 1
ATOM 779 O O . PRO A 1 95 ? 0.317 -0.314 23.059 1.00 91.94 95 PRO A O 1
ATOM 782 N N . ASP A 1 96 ? -1.559 -0.038 21.859 1.00 89.44 96 ASP A N 1
ATOM 783 C CA . ASP A 1 96 ? -1.986 -1.443 21.858 1.00 89.44 96 ASP A CA 1
ATOM 784 C C . ASP A 1 96 ? -1.413 -2.271 20.688 1.00 89.44 96 ASP A C 1
ATOM 786 O O . ASP A 1 96 ? -1.567 -3.502 20.665 1.00 89.44 96 ASP A O 1
ATOM 790 N N . GLY A 1 97 ? -0.687 -1.612 19.779 1.00 89.94 97 GLY A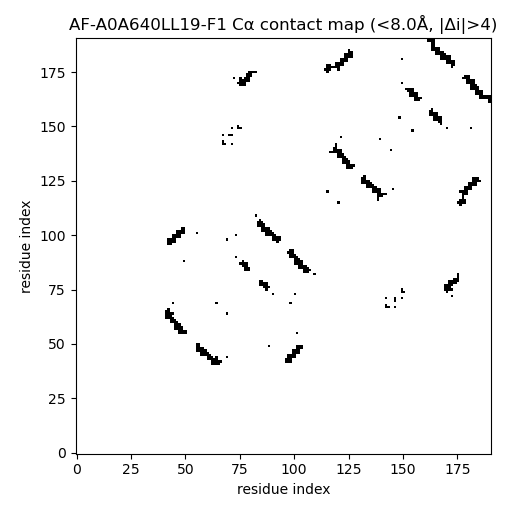 N 1
ATOM 791 C CA . GLY A 1 97 ? -0.069 -2.184 18.586 1.00 89.94 97 GLY A CA 1
ATOM 792 C C . GLY A 1 97 ? -0.857 -1.955 17.296 1.00 89.94 97 GLY A C 1
ATOM 793 O O . GLY A 1 97 ? -0.350 -2.310 16.238 1.00 89.94 97 GLY A O 1
ATOM 794 N N . THR A 1 98 ? -2.049 -1.352 17.354 1.00 94.75 98 THR A N 1
ATOM 795 C CA . THR A 1 98 ? -2.879 -1.108 16.165 1.00 94.75 98 THR A CA 1
ATOM 796 C C . THR A 1 98 ? -2.187 -0.133 15.218 1.00 94.75 98 THR A C 1
ATOM 798 O O . THR A 1 98 ? -1.855 0.991 15.605 1.00 94.75 98 THR A O 1
ATOM 801 N N . ALA A 1 99 ? -1.980 -0.534 13.967 1.00 98.06 99 ALA A N 1
ATOM 802 C CA . ALA A 1 99 ? -1.510 0.376 12.932 1.00 98.06 99 ALA A CA 1
ATOM 803 C C . ALA A 1 99 ? -2.662 1.284 12.483 1.00 98.06 99 ALA A C 1
ATOM 805 O O . ALA A 1 99 ? -3.793 0.836 12.310 1.00 98.06 99 ALA A O 1
ATOM 806 N N . VAL A 1 100 ? -2.386 2.568 12.273 1.00 98.38 100 VAL A N 1
ATOM 807 C CA . VAL A 1 100 ? -3.389 3.556 11.866 1.00 98.38 100 VAL A CA 1
ATOM 808 C C . VAL A 1 100 ? -2.873 4.336 10.665 1.00 98.38 100 VAL A C 1
ATOM 810 O O . VAL A 1 100 ? -1.780 4.898 10.707 1.00 98.38 100 VAL A O 1
ATOM 813 N N . ILE A 1 101 ? -3.670 4.398 9.602 1.00 98.69 101 ILE A N 1
ATOM 814 C CA . ILE A 1 101 ? -3.416 5.187 8.396 1.00 98.69 101 ILE A CA 1
ATOM 815 C C . ILE A 1 101 ? -4.453 6.309 8.349 1.00 98.69 101 ILE A C 1
ATOM 817 O O . ILE A 1 101 ? -5.658 6.070 8.254 1.00 98.69 101 ILE A O 1
ATOM 821 N N . TYR A 1 102 ? -3.988 7.551 8.438 1.00 98.62 102 TYR A N 1
ATOM 822 C CA . TYR A 1 102 ? -4.830 8.735 8.321 1.00 98.62 102 TYR A CA 1
ATOM 823 C C . TYR A 1 102 ? -4.923 9.139 6.863 1.00 98.62 102 TYR A C 1
ATOM 825 O O . TYR A 1 102 ? -3.901 9.248 6.184 1.00 98.62 102 TYR A O 1
ATOM 833 N N . ILE A 1 103 ? -6.142 9.377 6.396 1.00 98.50 103 ILE A N 1
ATOM 834 C CA . ILE A 1 103 ? -6.400 9.646 4.988 1.00 98.50 103 ILE A CA 1
ATOM 835 C C . ILE A 1 103 ? -7.295 10.859 4.777 1.00 98.50 103 ILE A C 1
ATOM 837 O O . ILE A 1 103 ? -8.152 11.184 5.600 1.00 98.50 103 ILE A O 1
ATOM 841 N N . GLN A 1 104 ? -7.149 11.485 3.620 1.00 97.88 104 GLN A N 1
ATOM 842 C CA . GLN A 1 104 ? -8.018 12.548 3.143 1.00 97.88 104 GLN A CA 1
ATOM 843 C C . GLN A 1 104 ? -8.543 12.184 1.757 1.00 97.88 104 GLN A C 1
ATOM 845 O O . GLN A 1 104 ? -7.809 11.651 0.933 1.00 97.88 104 GLN A O 1
ATOM 850 N N . LYS A 1 105 ? -9.831 12.438 1.510 1.00 96.19 105 LYS A N 1
ATOM 851 C CA . LYS A 1 105 ? -10.438 12.165 0.205 1.00 96.19 105 LYS A CA 1
ATOM 852 C C . LYS A 1 105 ? -9.886 13.131 -0.842 1.00 96.19 105 LYS A C 1
ATOM 854 O O . LYS A 1 105 ? -9.868 14.334 -0.593 1.00 96.19 105 LYS A O 1
ATOM 859 N N . GLU A 1 106 ? -9.534 12.592 -1.999 1.00 93.00 106 GLU A N 1
ATOM 860 C CA . GLU A 1 106 ? -9.128 13.332 -3.192 1.00 93.00 106 GLU A CA 1
ATOM 861 C C . GLU A 1 106 ? -9.932 12.848 -4.406 1.00 93.00 106 GLU A C 1
ATOM 863 O O . GLU A 1 106 ? -10.547 11.776 -4.383 1.00 93.00 106 GLU A O 1
ATOM 868 N N . GLU A 1 107 ? -9.967 13.652 -5.467 1.00 81.75 107 GLU A N 1
ATOM 869 C CA . GLU A 1 107 ? -10.655 13.298 -6.711 1.00 81.75 107 GLU A CA 1
ATOM 870 C C . GLU A 1 107 ? -9.645 13.056 -7.831 1.00 81.75 107 GLU A C 1
ATOM 872 O O . GLU A 1 107 ? -9.062 13.988 -8.382 1.00 81.75 107 GLU A O 1
ATOM 877 N N . PHE A 1 108 ? -9.489 11.785 -8.196 1.00 79.62 108 PHE A N 1
ATOM 878 C CA . PHE A 1 108 ? -8.716 11.353 -9.353 1.00 79.62 108 PHE A CA 1
ATOM 879 C C . PHE A 1 108 ? -9.592 10.520 -10.291 1.00 79.62 108 PHE A C 1
ATOM 881 O O . PHE A 1 108 ? -10.592 9.922 -9.881 1.00 79.62 108 PHE A O 1
ATOM 888 N N . ALA A 1 109 ? -9.239 10.510 -11.575 1.00 74.88 109 ALA A N 1
ATOM 889 C CA . ALA A 1 109 ? -9.902 9.657 -12.549 1.00 74.88 109 ALA A CA 1
ATOM 890 C C . ALA A 1 109 ? -9.364 8.225 -12.425 1.00 74.88 109 ALA A C 1
ATOM 892 O O . ALA A 1 109 ? -8.170 8.004 -12.595 1.00 74.88 109 ALA A O 1
ATOM 893 N N . ASN A 1 110 ? -10.257 7.268 -12.1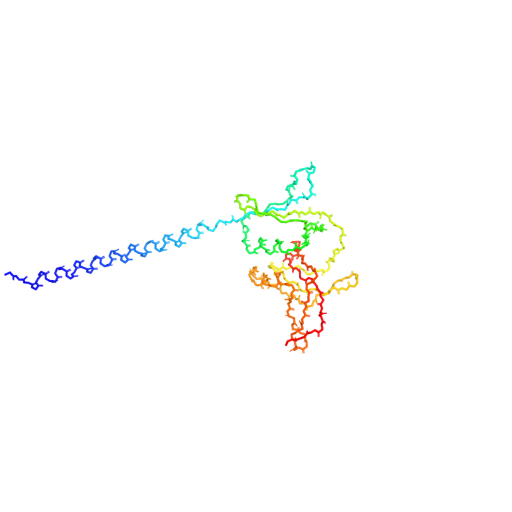77 1.00 74.38 110 ASN A N 1
ATOM 894 C CA . ASN A 1 110 ? -9.936 5.842 -12.221 1.00 74.38 110 ASN A CA 1
ATOM 895 C C . ASN A 1 110 ? -10.218 5.297 -13.626 1.00 74.38 110 ASN A C 1
ATOM 897 O O . ASN A 1 110 ? -11.283 5.583 -14.188 1.00 74.38 110 ASN A O 1
ATOM 901 N N . ASP A 1 111 ? -9.304 4.500 -14.181 1.00 79.94 111 ASP A N 1
ATOM 902 C CA . ASP A 1 111 ? -9.517 3.831 -15.464 1.00 79.94 111 ASP A CA 1
ATOM 903 C C . ASP A 1 111 ? -10.283 2.511 -15.245 1.00 79.94 111 ASP A C 1
ATOM 905 O O . ASP A 1 111 ? -9.748 1.563 -14.671 1.00 79.94 111 ASP A O 1
ATOM 909 N N . PRO A 1 112 ? -11.546 2.393 -15.698 1.00 77.62 112 PRO A N 1
ATOM 910 C CA . PRO A 1 112 ? -12.325 1.171 -15.516 1.00 77.62 112 PRO A CA 1
ATOM 911 C C . PRO A 1 112 ? -11.807 -0.019 -16.339 1.00 77.62 112 PRO A C 1
ATOM 913 O O . PRO A 1 112 ? -12.330 -1.123 -16.180 1.00 77.62 112 PRO A O 1
ATOM 916 N N . SER A 1 113 ? -10.853 0.192 -17.252 1.00 84.31 113 SER A N 1
ATOM 917 C CA . SER A 1 113 ? -10.210 -0.870 -18.030 1.00 84.31 113 SER A CA 1
ATOM 918 C C . SER A 1 113 ? -9.026 -1.524 -17.314 1.00 84.31 113 SER A C 1
ATOM 920 O O . SER A 1 113 ? -8.511 -2.531 -17.805 1.00 84.31 113 SER A O 1
ATOM 922 N N . ASP A 1 114 ? -8.637 -1.001 -16.147 1.00 88.56 114 ASP A N 1
ATOM 923 C CA . ASP A 1 114 ? -7.536 -1.547 -15.367 1.00 88.56 114 ASP A CA 1
ATOM 924 C C . ASP A 1 114 ? -7.797 -2.998 -14.916 1.00 88.56 114 ASP A C 1
ATOM 926 O O . ASP A 1 114 ? -8.924 -3.367 -14.559 1.00 88.56 114 ASP A O 1
ATOM 930 N N . PRO A 1 115 ? -6.758 -3.855 -14.919 1.00 89.81 1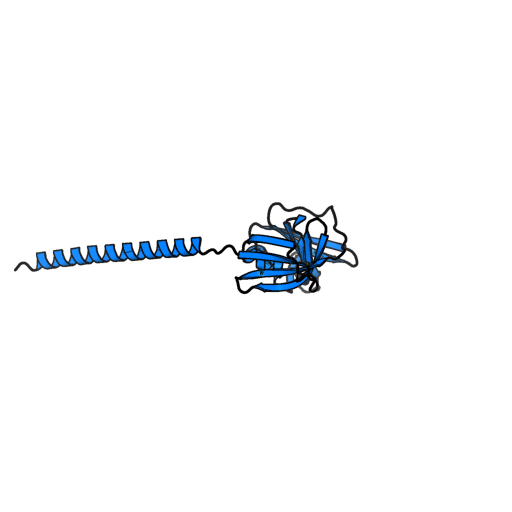15 PRO A N 1
ATOM 931 C CA . PRO A 1 115 ? -6.910 -5.266 -14.603 1.00 89.81 115 PRO A CA 1
ATOM 932 C C . PRO A 1 115 ? -7.230 -5.483 -13.121 1.00 89.81 115 PRO A C 1
ATOM 934 O O . PRO A 1 115 ? -6.690 -4.817 -12.236 1.00 89.81 115 PRO A O 1
ATOM 937 N N . ILE A 1 116 ? -8.081 -6.479 -12.863 1.00 93.69 116 ILE A N 1
ATOM 938 C CA . ILE A 1 116 ? -8.413 -6.971 -11.521 1.00 93.69 116 ILE A CA 1
ATOM 939 C C . ILE A 1 116 ? -7.633 -8.262 -11.275 1.00 93.69 116 ILE A C 1
ATOM 941 O O . ILE A 1 116 ? -7.680 -9.181 -12.097 1.00 93.69 116 ILE A O 1
ATOM 945 N N . TYR A 1 117 ? -6.961 -8.354 -10.129 1.00 95.25 117 TYR A N 1
ATOM 946 C CA . TYR A 1 117 ? -6.092 -9.483 -9.802 1.00 95.25 117 TYR A CA 1
ATOM 947 C C . TYR A 1 117 ? -6.797 -10.551 -8.964 1.00 95.25 117 TYR A C 1
ATOM 949 O O . TYR A 1 117 ? -7.785 -10.306 -8.261 1.00 95.25 117 TYR A O 1
ATOM 957 N N . SER A 1 118 ? -6.288 -11.781 -9.057 1.00 91.81 118 SER A N 1
ATOM 958 C CA . SER A 1 118 ? -6.838 -12.915 -8.317 1.00 91.81 118 SER A CA 1
ATOM 959 C C . SER A 1 118 ? -6.297 -12.976 -6.886 1.00 91.81 118 SER A C 1
ATOM 961 O O . SER A 1 118 ? -7.088 -13.191 -5.955 1.00 91.81 118 SER A O 1
ATOM 963 N N . HIS A 1 119 ? -4.997 -12.699 -6.716 1.00 94.56 119 HIS A N 1
ATOM 964 C CA . HIS A 1 119 ? -4.303 -12.620 -5.432 1.00 94.56 119 HIS A CA 1
ATOM 965 C C . HIS A 1 119 ? -3.835 -11.187 -5.153 1.00 94.56 119 HIS A C 1
ATOM 967 O O . HIS A 1 119 ? -4.685 -10.309 -4.997 1.00 94.56 119 HIS A O 1
ATOM 973 N N . ILE A 1 120 ? -2.524 -10.963 -5.037 1.00 97.50 120 ILE A N 1
ATOM 974 C CA . ILE A 1 120 ? -1.925 -9.654 -4.788 1.00 97.50 120 ILE A CA 1
ATOM 975 C C . ILE A 1 120 ? -1.332 -9.174 -6.111 1.00 97.50 120 ILE A C 1
ATOM 977 O O . ILE A 1 120 ? -0.269 -9.631 -6.537 1.00 97.50 120 ILE A O 1
ATOM 981 N N . GLY A 1 121 ? -2.021 -8.239 -6.756 1.00 98.25 121 GLY A N 1
ATOM 982 C CA . GLY A 1 121 ? -1.492 -7.534 -7.912 1.00 98.25 121 GLY A CA 1
ATOM 983 C C . GLY A 1 121 ? -0.333 -6.630 -7.511 1.00 98.25 121 GLY A C 1
ATOM 984 O O . GLY A 1 121 ? -0.372 -5.966 -6.473 1.00 98.25 121 GLY A O 1
ATOM 985 N N . PHE A 1 122 ? 0.699 -6.592 -8.343 1.00 98.06 122 PHE A N 1
ATOM 986 C CA . PHE A 1 122 ? 1.756 -5.599 -8.259 1.00 98.06 122 PHE A CA 1
ATOM 987 C C . PHE A 1 122 ? 2.081 -5.071 -9.646 1.00 98.06 122 PHE A C 1
ATOM 989 O O . PHE A 1 122 ? 2.501 -5.826 -10.526 1.00 98.06 122 PHE A O 1
ATOM 996 N N . GLU A 1 123 ? 1.905 -3.771 -9.814 1.00 98.06 123 GLU A N 1
ATOM 997 C CA . GLU A 1 123 ? 2.154 -3.053 -11.053 1.00 98.06 123 GLU A CA 1
ATOM 998 C C . GLU A 1 123 ? 3.291 -2.057 -10.867 1.00 98.06 123 GLU A C 1
ATOM 1000 O O . GLU A 1 123 ? 3.410 -1.395 -9.838 1.00 98.06 123 GLU A O 1
ATOM 1005 N N . VAL A 1 124 ? 4.105 -1.918 -11.905 1.00 97.75 124 VAL A N 1
ATOM 1006 C CA . VAL A 1 124 ? 5.016 -0.790 -12.059 1.00 97.75 124 VAL A CA 1
ATOM 1007 C C . VAL A 1 124 ? 4.521 0.027 -13.237 1.00 97.75 124 VAL A C 1
ATOM 1009 O O . VAL A 1 124 ? 4.407 -0.495 -14.354 1.00 97.75 124 VAL A O 1
ATOM 1012 N N . ARG A 1 125 ? 4.197 1.292 -12.977 1.00 96.75 125 ARG A N 1
ATOM 1013 C CA . ARG A 1 125 ? 3.607 2.194 -13.961 1.00 96.75 125 ARG A CA 1
ATOM 1014 C C . ARG A 1 125 ? 4.506 3.395 -14.205 1.00 96.75 125 ARG A C 1
ATOM 1016 O O . ARG A 1 125 ? 4.911 4.076 -13.266 1.00 96.75 125 ARG A O 1
ATOM 1023 N N . GLU A 1 126 ? 4.786 3.661 -15.474 1.00 96.31 126 GLU A N 1
ATOM 1024 C CA . GLU A 1 126 ? 5.455 4.891 -15.888 1.00 96.31 126 GLU A CA 1
ATOM 1025 C C . GLU A 1 126 ? 4.431 6.015 -15.990 1.00 96.31 126 GLU A C 1
ATOM 1027 O O . GLU A 1 126 ? 3.360 5.843 -16.587 1.00 96.31 126 GLU A O 1
ATOM 1032 N N . LEU A 1 127 ? 4.755 7.154 -15.385 1.00 93.81 127 LEU A N 1
ATOM 1033 C CA . LEU A 1 127 ? 3.927 8.346 -15.445 1.00 9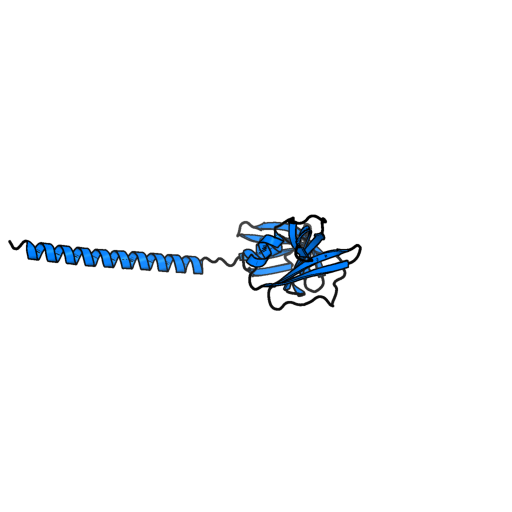3.81 127 LEU A CA 1
ATOM 1034 C C . LEU A 1 127 ? 4.104 9.069 -16.783 1.00 93.81 127 LEU A C 1
ATOM 1036 O O . LEU A 1 127 ? 5.167 9.101 -17.392 1.00 93.81 127 LEU A O 1
ATOM 1040 N N . SER A 1 128 ? 3.028 9.699 -17.226 1.00 88.06 128 SER A N 1
ATOM 1041 C CA . SER A 1 128 ? 3.001 10.645 -18.340 1.00 88.06 128 SER A CA 1
ATOM 1042 C C . SER A 1 128 ? 2.251 11.901 -17.895 1.00 88.06 128 SER A C 1
ATOM 1044 O O . SER A 1 128 ? 1.658 11.910 -16.819 1.00 88.06 128 SER A O 1
ATOM 1046 N N . GLU A 1 129 ? 2.224 12.956 -18.715 1.00 80.62 129 GLU A N 1
ATOM 1047 C CA . GLU A 1 129 ? 1.647 14.257 -18.322 1.00 80.62 129 GLU A CA 1
ATOM 1048 C C . GLU A 1 129 ? 0.224 14.181 -17.739 1.00 80.62 129 GLU A C 1
ATOM 1050 O O . GLU A 1 129 ? -0.140 15.001 -16.901 1.00 80.62 129 GLU A O 1
ATOM 1055 N N . THR A 1 130 ? -0.595 13.226 -18.192 1.00 80.19 130 THR A N 1
ATOM 1056 C CA . THR A 1 130 ? -2.009 13.115 -17.780 1.00 80.19 130 THR A CA 1
ATOM 1057 C C . THR A 1 130 ? -2.473 11.686 -17.502 1.00 80.19 130 THR A C 1
ATOM 1059 O O . THR A 1 130 ? -3.651 11.467 -17.233 1.00 80.19 130 THR A O 1
ATOM 1062 N N . SER A 1 131 ? -1.580 10.700 -17.591 1.00 86.81 131 SER A N 1
ATOM 1063 C CA . SER A 1 131 ? -1.936 9.285 -17.458 1.00 86.81 131 SER A CA 1
ATOM 1064 C C . SER A 1 131 ? -0.748 8.458 -16.982 1.00 86.81 131 SER A C 1
ATOM 1066 O O . SER A 1 131 ? 0.349 8.984 -16.797 1.00 86.81 131 SER A O 1
ATOM 1068 N N . SER A 1 132 ? -0.936 7.155 -16.833 1.00 92.25 132 SER A N 1
ATOM 1069 C CA . SER A 1 132 ? 0.158 6.225 -16.584 1.00 92.25 132 SER A CA 1
ATOM 1070 C C . SER A 1 132 ? 0.036 5.005 -17.490 1.00 92.25 132 SER A C 1
ATOM 1072 O O . SER A 1 132 ? -1.048 4.696 -17.986 1.00 92.25 132 SER A O 1
ATOM 1074 N N . SER A 1 133 ? 1.152 4.322 -17.729 1.00 92.81 133 SER A N 1
ATOM 1075 C CA . SER A 1 133 ? 1.184 3.094 -18.523 1.00 92.81 133 SER A CA 1
ATOM 1076 C C . SER A 1 133 ? 1.848 1.963 -17.749 1.00 92.81 133 SER A C 1
ATOM 1078 O O . SER A 1 133 ? 2.847 2.172 -17.062 1.00 92.81 133 SER A O 1
ATOM 1080 N N . ILE A 1 134 ? 1.283 0.757 -17.836 1.00 95.06 134 ILE A N 1
ATOM 1081 C CA . ILE A 1 134 ? 1.839 -0.428 -17.176 1.00 95.06 134 ILE A CA 1
ATOM 1082 C C . ILE A 1 134 ? 3.102 -0.859 -17.924 1.00 95.06 134 ILE A C 1
ATOM 1084 O O . ILE A 1 134 ? 3.033 -1.301 -19.070 1.00 95.06 134 ILE A O 1
ATOM 1088 N N . ILE A 1 135 ? 4.246 -0.778 -17.247 1.00 94.50 135 ILE A N 1
ATOM 1089 C CA . ILE A 1 135 ? 5.538 -1.257 -17.753 1.00 94.50 135 ILE A CA 1
ATOM 1090 C C . ILE A 1 135 ? 5.768 -2.709 -17.338 1.00 94.50 135 ILE A C 1
ATOM 1092 O O . ILE A 1 135 ? 6.327 -3.507 -18.089 1.00 94.50 135 ILE A O 1
ATOM 1096 N N . ASN A 1 136 ? 5.333 -3.065 -16.129 1.00 94.25 136 ASN A N 1
ATOM 1097 C CA . ASN A 1 136 ? 5.442 -4.413 -15.591 1.00 94.25 136 ASN A CA 1
ATOM 1098 C C . ASN A 1 136 ? 4.240 -4.708 -14.688 1.00 94.25 136 ASN A C 1
ATOM 1100 O O . ASN A 1 136 ? 3.763 -3.824 -13.979 1.00 94.25 136 ASN A O 1
ATOM 1104 N N . SER A 1 137 ? 3.759 -5.947 -14.707 1.00 95.62 137 SER A N 1
ATOM 1105 C CA . SER A 1 137 ? 2.729 -6.428 -13.790 1.00 95.62 137 SER A CA 1
ATOM 1106 C C . SER A 1 137 ? 2.986 -7.883 -13.406 1.00 95.62 137 SER A C 1
ATOM 1108 O O . SER A 1 137 ? 3.476 -8.682 -14.209 1.00 95.62 137 SER A O 1
ATOM 1110 N N . LYS A 1 138 ? 2.651 -8.235 -12.164 1.00 95.31 138 LYS A N 1
ATOM 1111 C CA . LYS A 1 138 ? 2.684 -9.611 -11.659 1.00 95.31 138 LYS A CA 1
ATOM 1112 C C . LYS A 1 138 ? 1.567 -9.844 -10.641 1.00 95.31 138 LYS A C 1
ATOM 1114 O O . LYS A 1 138 ? 1.192 -8.929 -9.917 1.00 95.31 138 LYS A O 1
ATOM 1119 N N . ASP A 1 139 ? 1.076 -11.079 -10.578 1.00 96.62 139 ASP A N 1
ATOM 1120 C CA . ASP A 1 139 ? 0.192 -11.566 -9.510 1.00 96.62 139 ASP A CA 1
ATOM 1121 C C . ASP A 1 139 ? 1.049 -12.422 -8.560 1.00 96.62 139 ASP A C 1
ATOM 1123 O O . ASP A 1 139 ? 1.710 -13.365 -9.009 1.00 96.62 139 ASP A O 1
ATOM 1127 N N . VAL A 1 140 ? 1.114 -12.057 -7.277 1.00 96.62 140 VAL A N 1
ATOM 1128 C CA . VAL A 1 140 ? 1.946 -12.729 -6.263 1.00 96.62 140 VAL A CA 1
ATOM 1129 C C . VAL A 1 140 ? 1.102 -13.304 -5.133 1.00 96.62 140 VAL A C 1
ATOM 1131 O O . VAL A 1 140 ? -0.032 -12.893 -4.890 1.00 96.62 140 VAL A O 1
ATOM 1134 N N . TRP A 1 141 ? 1.678 -14.261 -4.408 1.00 95.88 141 TRP A N 1
ATOM 1135 C CA . TRP A 1 141 ? 0.983 -14.948 -3.318 1.00 95.88 141 TRP A CA 1
ATOM 1136 C C . TRP A 1 141 ? 1.265 -14.341 -1.948 1.00 95.88 141 TRP A C 1
ATOM 1138 O O . TRP A 1 141 ? 0.467 -14.529 -1.032 1.00 95.88 141 TRP A O 1
ATOM 1148 N N . ASN A 1 142 ? 2.393 -13.643 -1.795 1.00 95.19 142 ASN A N 1
ATOM 1149 C CA . ASN A 1 142 ? 2.854 -13.143 -0.504 1.00 95.19 142 ASN A CA 1
ATOM 1150 C C . ASN A 1 142 ? 3.362 -11.701 -0.615 1.00 95.19 142 ASN A C 1
ATOM 1152 O O . ASN A 1 142 ? 4.051 -11.342 -1.572 1.00 95.19 142 ASN A O 1
ATOM 1156 N N . TYR A 1 143 ? 3.075 -10.890 0.404 1.00 96.19 143 TYR A N 1
ATOM 1157 C CA . TYR A 1 143 ? 3.495 -9.487 0.478 1.00 96.19 143 TYR A CA 1
ATOM 1158 C C . TYR A 1 143 ? 5.021 -9.329 0.488 1.00 96.19 143 TYR A C 1
ATOM 1160 O O . TYR A 1 143 ? 5.559 -8.368 -0.058 1.00 96.19 143 TYR A O 1
ATOM 1168 N N . GLU A 1 144 ? 5.744 -10.301 1.043 1.00 96.25 144 GLU A N 1
ATOM 1169 C CA . GLU A 1 144 ? 7.206 -10.327 1.092 1.00 96.25 144 GLU A CA 1
ATOM 1170 C C . GLU A 1 144 ? 7.859 -10.255 -0.301 1.00 96.25 144 GLU A C 1
ATOM 1172 O O . GLU A 1 144 ? 8.998 -9.807 -0.418 1.00 96.25 144 GLU A O 1
ATOM 1177 N N . GLU A 1 145 ? 7.146 -10.642 -1.365 1.00 96.81 145 GLU A N 1
ATOM 1178 C CA . GLU A 1 145 ? 7.632 -10.592 -2.751 1.00 96.81 145 GLU A CA 1
ATOM 1179 C C . GLU A 1 145 ? 7.579 -9.189 -3.381 1.00 96.81 145 GLU A C 1
ATOM 1181 O O . GLU A 1 145 ? 8.177 -8.963 -4.441 1.00 96.81 145 GLU A O 1
ATOM 1186 N N . ILE A 1 146 ? 6.833 -8.260 -2.776 1.00 97.12 146 ILE A N 1
ATOM 1187 C CA . ILE A 1 146 ? 6.635 -6.890 -3.284 1.00 97.12 146 ILE A CA 1
ATOM 1188 C C . ILE A 1 146 ? 7.155 -5.833 -2.313 1.00 97.12 146 ILE A C 1
ATOM 1190 O O . ILE A 1 146 ? 7.546 -4.753 -2.748 1.00 97.12 146 ILE A O 1
ATOM 1194 N N . LEU A 1 147 ? 7.238 -6.154 -1.019 1.00 97.62 147 LEU A N 1
ATOM 1195 C CA . LEU A 1 147 ? 7.708 -5.245 0.025 1.00 97.62 147 LEU A CA 1
ATOM 1196 C C . LEU A 1 147 ? 9.073 -4.601 -0.267 1.00 97.62 147 LEU A C 1
ATOM 1198 O O . LEU A 1 147 ? 9.178 -3.387 -0.098 1.00 97.62 147 LEU A O 1
ATOM 1202 N N . PRO A 1 148 ? 10.110 -5.333 -0.732 1.00 97.69 148 PRO A N 1
ATOM 1203 C CA . PRO A 1 148 ? 11.386 -4.704 -1.065 1.00 97.69 148 PRO A CA 1
ATOM 1204 C C . PRO A 1 148 ? 11.248 -3.636 -2.152 1.00 97.69 148 PRO A C 1
ATOM 1206 O O . PRO A 1 148 ? 11.861 -2.578 -2.044 1.00 97.69 148 PRO A O 1
ATOM 1209 N N . SER A 1 149 ? 10.425 -3.888 -3.174 1.00 97.31 149 SER A N 1
ATOM 1210 C CA . SER A 1 149 ? 10.154 -2.917 -4.237 1.00 97.31 149 SER A CA 1
ATOM 1211 C C . SER A 1 149 ? 9.370 -1.725 -3.703 1.00 97.31 149 SER A C 1
ATOM 1213 O O . SER A 1 149 ? 9.784 -0.596 -3.930 1.00 97.31 149 SER A O 1
ATOM 1215 N N . LEU A 1 150 ? 8.300 -1.961 -2.935 1.00 97.88 150 LEU A N 1
ATOM 1216 C CA . LEU A 1 150 ? 7.497 -0.893 -2.340 1.00 97.88 150 LEU A CA 1
ATOM 1217 C C . LEU A 1 150 ? 8.330 0.025 -1.443 1.00 97.88 150 LEU A C 1
ATOM 1219 O O . LEU A 1 150 ? 8.160 1.229 -1.522 1.00 97.88 150 LEU A O 1
ATOM 1223 N N . HIS A 1 151 ? 9.274 -0.498 -0.661 1.00 97.69 151 HIS A N 1
ATOM 1224 C CA . HIS A 1 151 ? 10.140 0.322 0.196 1.00 97.69 151 HIS A CA 1
ATOM 1225 C C . HIS A 1 151 ? 11.322 0.990 -0.510 1.00 97.69 151 HIS A C 1
ATOM 1227 O O . HIS A 1 151 ? 12.043 1.762 0.119 1.00 97.69 151 HIS A O 1
ATOM 1233 N N . SER A 1 152 ? 11.565 0.678 -1.780 1.00 98.12 152 SER A N 1
ATOM 1234 C CA . SER A 1 152 ? 12.707 1.228 -2.505 1.00 98.12 152 SER A CA 1
ATOM 1235 C C . SER A 1 152 ? 12.342 2.541 -3.188 1.00 98.12 152 SER A C 1
ATOM 1237 O O . SER A 1 152 ? 11.297 2.648 -3.829 1.00 98.12 152 SER A O 1
ATOM 1239 N N . ASP A 1 153 ? 13.236 3.523 -3.114 1.00 98.25 153 ASP A N 1
ATOM 1240 C CA . ASP A 1 153 ? 13.119 4.773 -3.883 1.00 98.25 153 ASP A CA 1
ATOM 1241 C C . ASP A 1 153 ? 13.567 4.589 -5.344 1.00 98.25 153 ASP A C 1
ATOM 1243 O O . ASP A 1 153 ? 13.246 5.395 -6.213 1.00 98.25 153 ASP A O 1
ATOM 1247 N N . ILE A 1 154 ? 14.316 3.514 -5.614 1.00 97.88 154 ILE A N 1
ATOM 1248 C CA . ILE A 1 154 ? 14.810 3.137 -6.938 1.00 97.88 154 ILE A CA 1
ATOM 1249 C C . ILE A 1 154 ? 14.674 1.624 -7.109 1.00 97.88 154 ILE A C 1
ATOM 1251 O O . ILE A 1 154 ? 15.144 0.854 -6.267 1.00 97.88 154 ILE A O 1
ATOM 1255 N N . ILE A 1 155 ? 14.098 1.192 -8.227 1.00 97.31 155 ILE A N 1
ATOM 1256 C CA . ILE A 1 155 ? 14.074 -0.208 -8.663 1.00 97.31 155 ILE A CA 1
ATOM 1257 C C . ILE A 1 155 ? 14.708 -0.345 -10.049 1.00 97.31 155 ILE A C 1
ATOM 1259 O O . ILE A 1 155 ? 14.847 0.628 -10.784 1.00 97.31 155 ILE A O 1
ATOM 1263 N N . TYR A 1 156 ? 15.105 -1.565 -10.410 1.00 96.00 156 TYR A N 1
ATOM 1264 C CA . 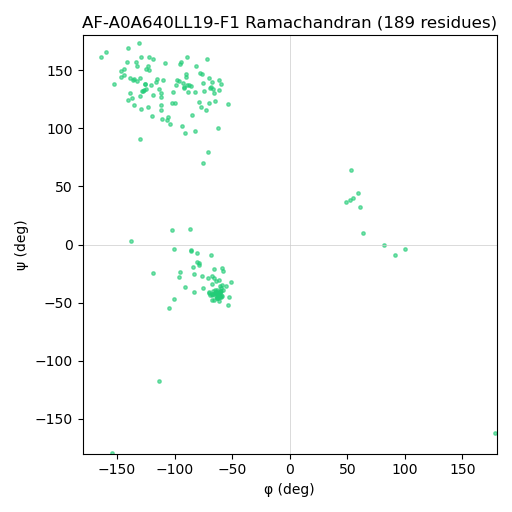TYR A 1 156 ? 15.622 -1.861 -11.744 1.00 96.00 156 TYR A CA 1
ATOM 1265 C C . TYR A 1 156 ? 14.636 -2.744 -12.495 1.00 96.00 156 TYR A C 1
ATOM 1267 O O . TYR A 1 156 ? 14.246 -3.806 -12.004 1.00 96.00 156 TYR A O 1
ATOM 1275 N N . ILE A 1 157 ? 14.252 -2.310 -13.692 1.00 94.00 157 ILE A N 1
ATOM 1276 C CA . ILE A 1 157 ? 13.291 -3.004 -14.547 1.00 94.00 157 ILE A CA 1
ATOM 1277 C C . ILE A 1 157 ? 14.026 -3.496 -15.785 1.00 94.00 157 ILE A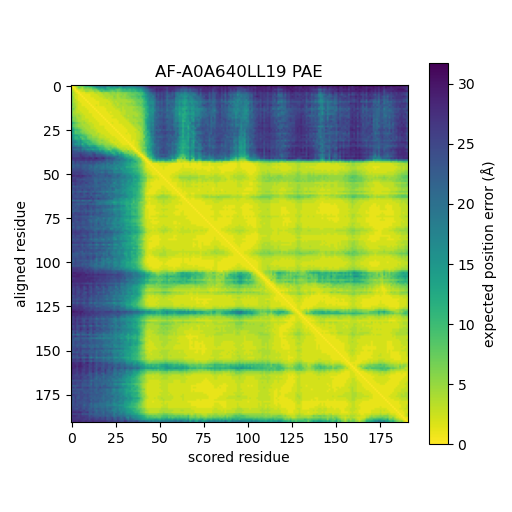 C 1
ATOM 1279 O O . ILE A 1 157 ? 14.802 -2.765 -16.400 1.00 94.00 157 ILE A O 1
ATOM 1283 N N . GLN A 1 158 ? 13.784 -4.751 -16.154 1.00 91.12 158 GLN A N 1
ATOM 1284 C CA . GLN A 1 158 ? 14.341 -5.295 -17.380 1.00 91.12 158 GLN A CA 1
ATOM 1285 C C . GLN A 1 158 ? 13.655 -4.657 -18.596 1.00 91.12 158 GLN A C 1
ATOM 1287 O O . GLN A 1 158 ? 12.442 -4.777 -18.758 1.00 91.12 158 GLN A O 1
ATOM 1292 N N . HIS A 1 159 ? 14.439 -4.017 -19.458 1.00 83.44 159 HIS A N 1
ATOM 1293 C CA . HIS A 1 159 ? 13.995 -3.395 -20.702 1.00 83.44 159 HIS A CA 1
ATOM 1294 C C . HIS A 1 159 ? 15.051 -3.659 -21.782 1.00 83.44 159 HIS A C 1
ATOM 1296 O O . HIS A 1 159 ? 16.234 -3.407 -21.564 1.00 83.44 159 HIS A O 1
ATOM 1302 N N . ASP A 1 160 ? 14.651 -4.256 -22.908 1.00 84.94 160 ASP A N 1
ATOM 1303 C CA . ASP A 1 160 ? 15.543 -4.618 -24.025 1.00 84.94 160 ASP A CA 1
ATOM 1304 C C . ASP A 1 160 ? 16.829 -5.372 -23.623 1.00 84.94 160 ASP A C 1
ATOM 1306 O O . ASP A 1 160 ? 17.901 -5.209 -24.203 1.00 84.94 160 ASP A O 1
ATOM 1310 N N . GLY A 1 161 ? 16.722 -6.243 -22.614 1.00 86.06 161 GLY A N 1
ATOM 1311 C CA . GLY A 1 161 ? 17.837 -7.060 -22.124 1.00 86.06 161 GLY A CA 1
ATOM 1312 C C . GLY A 1 161 ? 18.790 -6.351 -21.154 1.00 86.06 161 GLY A C 1
ATOM 1313 O O . GLY A 1 161 ? 19.711 -6.998 -20.661 1.00 86.06 161 GLY A O 1
ATOM 1314 N N . MET A 1 162 ? 18.549 -5.078 -20.832 1.00 90.50 162 MET A N 1
ATOM 1315 C CA . MET A 1 162 ? 19.285 -4.304 -19.825 1.00 90.50 162 MET A CA 1
ATOM 1316 C C . MET A 1 162 ? 18.421 -4.056 -18.587 1.00 90.50 162 MET A C 1
ATOM 1318 O O . MET A 1 162 ? 17.193 -4.089 -18.660 1.00 90.50 162 MET A O 1
ATOM 1322 N N . HIS A 1 163 ? 19.056 -3.813 -17.440 1.00 94.62 163 HIS A N 1
ATOM 1323 C CA . HIS A 1 163 ? 18.354 -3.381 -16.233 1.00 94.62 163 HIS A CA 1
ATOM 1324 C C . HIS A 1 163 ? 18.370 -1.861 -16.173 1.00 94.62 163 HIS A C 1
ATOM 1326 O O . HIS A 1 163 ? 19.384 -1.268 -15.816 1.00 94.62 163 HIS A O 1
ATOM 1332 N N . MET A 1 164 ? 17.248 -1.245 -16.525 1.00 96.25 164 MET A N 1
ATOM 1333 C CA . MET A 1 164 ? 17.092 0.204 -16.519 1.00 96.25 164 MET A CA 1
ATOM 1334 C C . MET A 1 164 ? 16.649 0.678 -15.138 1.00 96.25 164 MET A C 1
ATOM 1336 O O . MET A 1 164 ? 15.797 0.054 -14.499 1.00 96.25 164 MET A O 1
ATOM 1340 N N . GLU A 1 165 ? 17.244 1.768 -14.676 1.00 97.44 165 GLU A N 1
ATOM 1341 C CA . GLU A 1 165 ? 16.924 2.394 -13.403 1.00 97.44 165 GLU A CA 1
ATOM 1342 C C . GLU A 1 165 ? 15.592 3.148 -13.479 1.00 97.44 165 GLU A C 1
ATOM 1344 O O . GLU A 1 165 ? 15.343 3.923 -14.406 1.00 97.44 165 GLU A O 1
ATOM 1349 N N . PHE A 1 166 ? 14.739 2.914 -12.485 1.00 97.62 166 PHE A N 1
ATOM 1350 C CA . PHE A 1 166 ? 13.404 3.479 -12.386 1.00 97.62 166 PHE A CA 1
ATOM 1351 C C . PHE A 1 166 ? 13.218 4.105 -11.003 1.00 97.62 166 PHE A C 1
ATOM 1353 O O . PHE A 1 166 ? 13.292 3.413 -9.984 1.00 97.62 166 PHE A O 1
ATOM 1360 N N . THR A 1 167 ? 13.016 5.420 -10.968 1.00 97.94 167 THR A N 1
ATOM 1361 C CA . THR A 1 167 ? 12.864 6.191 -9.727 1.00 97.94 167 THR A CA 1
ATOM 1362 C C . THR A 1 167 ? 11.407 6.322 -9.343 1.00 97.94 167 THR A C 1
ATOM 1364 O O . THR A 1 167 ? 10.568 6.608 -10.198 1.00 97.94 167 THR A O 1
ATOM 1367 N N . LEU A 1 168 ? 11.141 6.178 -8.050 1.00 98.38 168 LEU A N 1
ATOM 1368 C CA . LEU A 1 168 ? 9.838 6.389 -7.447 1.00 98.38 168 LEU A CA 1
ATOM 1369 C C . LEU A 1 168 ? 9.319 7.815 -7.666 1.00 98.38 168 LEU A C 1
ATOM 1371 O O . LEU A 1 168 ? 10.038 8.787 -7.441 1.00 98.38 168 LEU A O 1
ATOM 1375 N N . ASP A 1 169 ? 8.032 7.910 -7.977 1.00 97.81 169 ASP A N 1
ATOM 1376 C CA . ASP A 1 169 ? 7.214 9.098 -7.738 1.00 97.81 169 ASP A CA 1
ATOM 1377 C C . ASP A 1 169 ? 6.281 8.889 -6.533 1.00 97.81 169 ASP A C 1
ATOM 1379 O O . ASP A 1 169 ? 6.325 9.639 -5.560 1.00 97.81 169 ASP A O 1
ATOM 1383 N N . SER A 1 170 ? 5.479 7.823 -6.573 1.00 97.38 170 SER A N 1
ATOM 1384 C CA . SER A 1 170 ? 4.481 7.505 -5.551 1.00 97.38 170 SER A CA 1
ATOM 1385 C C . SER A 1 170 ? 4.077 6.030 -5.596 1.00 97.38 170 SER A C 1
ATOM 1387 O O . SER A 1 170 ? 4.375 5.305 -6.548 1.00 97.38 170 SER A O 1
ATOM 1389 N N . ARG A 1 171 ? 3.402 5.555 -4.551 1.00 98.38 171 ARG A N 1
ATOM 1390 C CA . ARG A 1 171 ? 2.795 4.230 -4.465 1.00 98.38 171 ARG A CA 1
ATOM 1391 C C . ARG A 1 171 ? 1.315 4.327 -4.124 1.00 98.38 171 ARG A C 1
ATOM 1393 O O . ARG A 1 171 ? 0.860 5.222 -3.412 1.00 98.38 171 ARG A O 1
ATOM 1400 N N . GLU A 1 172 ? 0.572 3.340 -4.590 1.00 97.75 172 GLU A N 1
ATOM 1401 C CA . GLU A 1 172 ? -0.865 3.233 -4.373 1.00 97.75 172 GLU A CA 1
ATOM 1402 C C . GLU A 1 172 ? -1.242 1.807 -3.994 1.00 97.75 172 GLU A C 1
ATOM 1404 O O . GLU A 1 172 ? -0.703 0.844 -4.542 1.00 97.75 172 GLU A O 1
ATOM 1409 N N . ILE A 1 173 ? -2.199 1.671 -3.081 1.00 97.88 173 ILE A N 1
ATOM 1410 C CA . ILE A 1 173 ? -2.970 0.443 -2.917 1.00 97.88 173 ILE A CA 1
ATOM 1411 C C . ILE A 1 173 ? -4.373 0.670 -3.478 1.00 97.88 173 ILE A C 1
ATOM 1413 O O . ILE A 1 173 ? -5.184 1.392 -2.899 1.00 97.88 173 ILE A O 1
ATOM 1417 N N . ASP A 1 174 ? -4.657 0.018 -4.599 1.00 97.25 174 ASP A N 1
ATOM 1418 C CA . ASP A 1 174 ? -5.994 -0.108 -5.155 1.00 97.25 174 ASP A CA 1
ATOM 1419 C C . ASP A 1 174 ? -6.653 -1.380 -4.615 1.00 97.25 174 ASP A C 1
ATOM 1421 O O . ASP A 1 174 ? -6.434 -2.497 -5.100 1.00 97.25 174 ASP A O 1
ATOM 1425 N N . GLU A 1 175 ? -7.443 -1.218 -3.554 1.00 96.69 175 GLU A N 1
ATOM 1426 C CA . GLU A 1 175 ? -8.104 -2.339 -2.893 1.00 96.69 175 GLU A CA 1
ATOM 1427 C C . GLU A 1 175 ? -9.234 -2.924 -3.744 1.00 96.69 175 GLU A C 1
ATOM 1429 O O . GLU A 1 175 ? -9.473 -4.133 -3.685 1.00 96.69 175 GLU A O 1
ATOM 1434 N N . ASP A 1 176 ? -9.870 -2.108 -4.588 1.00 95.38 176 ASP A N 1
ATOM 1435 C CA . ASP A 1 176 ? -10.927 -2.564 -5.493 1.00 95.38 176 ASP A CA 1
ATOM 1436 C C . ASP A 1 176 ? -10.371 -3.566 -6.521 1.00 95.38 176 ASP A C 1
ATOM 1438 O O . ASP A 1 176 ? -11.066 -4.507 -6.921 1.00 95.38 176 ASP A O 1
ATOM 1442 N N . ARG A 1 177 ? -9.095 -3.413 -6.904 1.00 96.25 177 ARG A N 1
ATOM 1443 C CA . ARG A 1 177 ? -8.381 -4.312 -7.830 1.00 96.25 177 ARG A CA 1
ATOM 1444 C C . ARG A 1 177 ? -7.457 -5.325 -7.152 1.00 96.25 177 ARG A C 1
ATOM 1446 O O . ARG A 1 177 ? -6.896 -6.173 -7.850 1.00 96.25 177 ARG A O 1
ATOM 1453 N N . LYS A 1 178 ? -7.319 -5.266 -5.821 1.00 96.56 178 LYS A N 1
ATOM 1454 C CA . LYS A 1 178 ? -6.327 -6.018 -5.025 1.00 96.56 178 LYS A CA 1
ATOM 1455 C C . LYS A 1 178 ? -4.889 -5.787 -5.503 1.00 96.56 178 LYS A C 1
ATOM 1457 O O . LYS A 1 178 ? -4.103 -6.730 -5.589 1.00 96.56 178 LYS A O 1
ATOM 1462 N N . CYS A 1 179 ? -4.558 -4.553 -5.866 1.00 97.75 179 CYS A N 1
ATOM 1463 C CA . CYS A 1 179 ? -3.318 -4.227 -6.556 1.00 97.75 179 CYS A CA 1
ATOM 1464 C C . CYS A 1 179 ? -2.519 -3.157 -5.815 1.00 97.75 179 CYS A C 1
ATOM 1466 O O . CYS A 1 179 ? -3.055 -2.119 -5.445 1.00 97.75 179 CYS A O 1
ATOM 1468 N N . TYR A 1 180 ? -1.219 -3.383 -5.666 1.00 98.50 180 TYR A N 1
ATOM 1469 C CA . TYR A 1 180 ? -0.255 -2.352 -5.305 1.00 98.50 180 TYR A CA 1
ATOM 1470 C C . TYR A 1 180 ? 0.393 -1.806 -6.569 1.00 98.50 180 TYR A C 1
ATOM 1472 O O . TYR A 1 180 ? 0.703 -2.566 -7.487 1.00 98.50 180 TYR A O 1
ATOM 1480 N N . ILE A 1 181 ? 0.627 -0.505 -6.615 1.00 98.06 181 ILE A N 1
ATOM 1481 C CA . ILE A 1 181 ? 1.189 0.162 -7.783 1.00 98.06 181 ILE A CA 1
ATOM 1482 C C . ILE A 1 181 ? 2.393 0.978 -7.349 1.00 98.06 181 ILE A C 1
ATOM 1484 O O . ILE A 1 181 ? 2.335 1.712 -6.366 1.00 98.06 181 ILE A O 1
ATOM 1488 N N . TYR A 1 182 ? 3.483 0.834 -8.090 1.00 98.50 182 TYR A N 1
ATOM 1489 C CA . TYR A 1 182 ? 4.684 1.646 -7.985 1.00 98.50 182 TYR A CA 1
ATOM 1490 C C . TYR A 1 182 ? 4.731 2.582 -9.193 1.00 98.50 182 TYR A C 1
ATOM 1492 O O . TYR A 1 182 ? 4.986 2.137 -10.316 1.00 98.50 182 TYR A O 1
ATOM 1500 N N . TYR A 1 183 ? 4.468 3.865 -8.970 1.00 97.81 183 TYR A N 1
ATOM 1501 C CA . TYR A 1 183 ? 4.552 4.900 -9.991 1.00 97.81 183 TYR A CA 1
ATOM 1502 C C . TYR A 1 183 ? 5.952 5.500 -10.033 1.00 97.81 183 TYR A C 1
ATOM 1504 O O . TYR A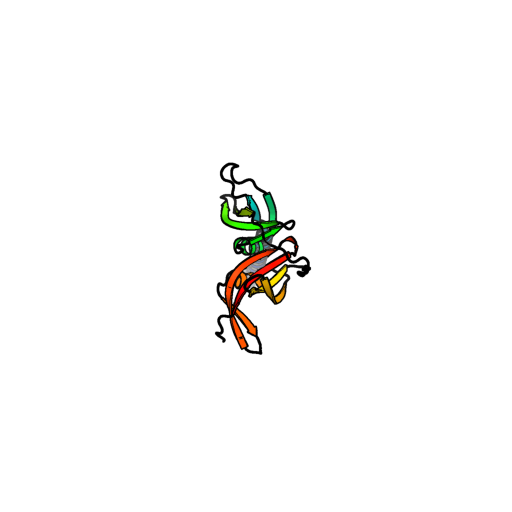 1 183 ? 6.603 5.676 -9.002 1.00 97.81 183 TYR A O 1
ATOM 1512 N N . GLY A 1 184 ? 6.418 5.838 -11.229 1.00 97.19 184 GLY A N 1
ATOM 1513 C CA . GLY A 1 184 ? 7.723 6.457 -11.392 1.00 97.19 184 GLY A CA 1
ATOM 1514 C C . GLY A 1 184 ? 8.086 6.726 -12.841 1.00 97.19 184 GLY A C 1
ATOM 1515 O O . GLY A 1 184 ? 7.220 6.750 -13.716 1.00 97.19 184 GLY A O 1
ATOM 1516 N N . ASN A 1 185 ? 9.379 6.930 -13.081 1.00 96.94 185 ASN A N 1
ATOM 1517 C CA . ASN A 1 185 ? 9.930 7.218 -14.403 1.00 96.94 185 ASN A CA 1
ATOM 1518 C C . ASN A 1 185 ? 11.305 6.560 -14.573 1.00 96.94 185 ASN A C 1
ATOM 1520 O O . ASN A 1 185 ? 12.054 6.411 -13.602 1.00 96.94 185 ASN A O 1
ATOM 1524 N N . PHE A 1 186 ? 11.664 6.212 -15.811 1.00 95.62 186 PHE A N 1
ATOM 1525 C CA . PHE A 1 186 ? 13.033 5.810 -16.128 1.00 95.62 186 PHE A CA 1
ATOM 1526 C C . PHE A 1 186 ? 13.992 7.000 -16.018 1.00 95.62 186 PHE A C 1
ATOM 1528 O O . PHE A 1 186 ? 13.718 8.081 -16.538 1.00 95.62 186 PHE A O 1
ATOM 1535 N N . THR A 1 187 ? 15.154 6.793 -15.394 1.00 94.62 187 THR A N 1
ATOM 1536 C CA . THR A 1 187 ? 16.194 7.838 -15.309 1.00 94.62 187 THR A CA 1
ATOM 1537 C C . THR A 1 187 ? 17.084 7.886 -16.550 1.00 94.62 187 THR A C 1
ATOM 1539 O O . THR A 1 187 ? 17.736 8.895 -16.809 1.00 94.62 187 THR A O 1
ATOM 1542 N N . GLY A 1 188 ? 17.104 6.797 -17.327 1.00 90.56 188 GLY A N 1
ATOM 1543 C CA . GLY A 1 188 ? 18.019 6.584 -18.450 1.00 90.56 188 GLY A CA 1
ATOM 1544 C C . GLY A 1 188 ? 19.317 5.864 -18.069 1.00 90.56 188 GLY A C 1
ATOM 1545 O O . GLY A 1 188 ? 20.049 5.441 -18.962 1.00 90.56 188 GLY A O 1
ATOM 1546 N N . GLU A 1 189 ? 19.584 5.667 -16.776 1.00 92.25 189 GLU A N 1
ATOM 1547 C CA . GLU A 1 189 ? 20.733 4.902 -16.283 1.00 92.25 189 GLU A CA 1
ATOM 1548 C C . GLU A 1 189 ? 20.458 3.387 -16.319 1.00 92.25 189 GLU A C 1
ATOM 1550 O O . GLU A 1 189 ? 19.309 2.941 -16.251 1.00 92.25 189 GLU A O 1
ATOM 1555 N N . SER A 1 190 ? 21.514 2.571 -16.422 1.00 90.06 190 SER A N 1
ATOM 1556 C CA . SER A 1 190 ? 21.396 1.105 -16.522 1.00 90.06 190 SER A CA 1
ATOM 1557 C C . SER A 1 190 ? 22.478 0.352 -15.742 1.00 90.06 190 SER A C 1
ATOM 1559 O O . SER A 1 190 ? 23.559 0.897 -15.507 1.00 90.06 190 SER A O 1
ATOM 1561 N N . ARG A 1 191 ? 22.208 -0.911 -15.383 1.00 81.81 191 ARG A N 1
ATOM 1562 C CA . ARG A 1 191 ? 23.167 -1.864 -14.793 1.00 81.81 191 ARG A CA 1
ATOM 1563 C C . ARG A 1 191 ? 23.399 -3.098 -15.656 1.00 81.81 191 ARG A C 1
ATOM 1565 O O . ARG A 1 191 ? 22.426 -3.596 -16.270 1.00 81.81 191 ARG A O 1
#

Secondary structure (DSSP, 8-state):
--HHHHHHHHHHHHHHHHHHHHHHHHHHHHHHHHHHHHT---EEEEEEE--GGGT--EEEEEEEE-HHHHHHHHT-SEEEETTEEEEEEEEEE-TTS-EEEEEEEE-----TTSPPPSSEEEEEEEE-SS-EEEEEEEEES-GGGTHHHHT-SEEEEEETTEEEEEEEEEEEEETTTTEEEEEEEEEEEE-

Organism: Bacillus anthracis (NCBI:txid1392)